Protein AF-A0A849BQ20-F1 (afdb_monomer_lite)

Sequence (199 aa):
MSVTSPDEIKAGRYEVAAVQLDVPTSKPGQPLTYVRHRTGALVDLDAAEARRLVLAGAVVEPGAREKAAAEAAKAVYEAALAALSPEARAAITGQPVRRRRAQPSTPPTGGAPTPPPTETDTGADEPDDDAEGADEPDEAPDGGQDSDGPQRPPRVAAKAVWADYVVETGVLPREEADALTKDELVARVREHEAQQTEG

Foldseek 3Di:
DPLDDLVNQAFFKWFFQDQKDWAFPDDPPDPTDTDIDGGGDIDGGGSVVRSVCVVVVGIGHVCPVVVVVVVVVVVVVVVVLVPDDPVVNCVVVVPPPPPVPPDDDDDDDDDDDDDDDDDDDDDDDDPPPPPPDDDDDDDDDDDDDPPVADDDDDLPDDLVVLLVRCCRVVLDPNVVSVVDDSVVSVVSVVVVVVVVVVD

Organism: NCBI:txid351215

Structure (mmCIF, N/CA/C/O backbone):
data_AF-A0A849BQ20-F1
#
_entry.id   AF-A0A849BQ20-F1
#
loop_
_atom_site.group_PDB
_atom_site.id
_atom_site.type_symbol
_atom_site.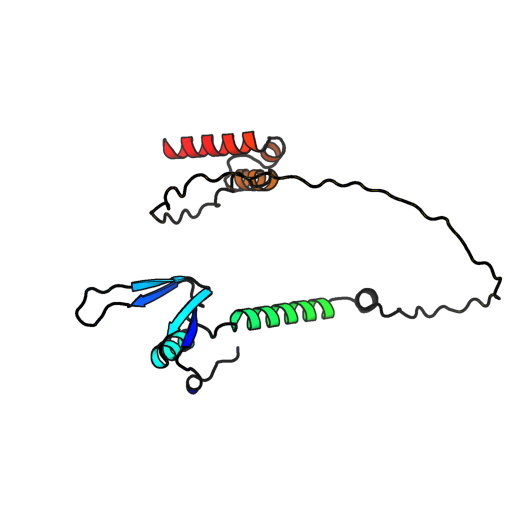label_atom_id
_atom_site.label_alt_id
_atom_site.label_comp_id
_atom_site.label_asym_id
_atom_site.label_entity_id
_atom_site.label_seq_id
_atom_site.pdbx_PDB_ins_code
_atom_site.Cartn_x
_atom_site.Cartn_y
_atom_site.Cartn_z
_atom_site.occupancy
_atom_site.B_iso_or_equiv
_atom_site.auth_seq_id
_atom_site.auth_comp_id
_atom_site.auth_asym_id
_atom_site.auth_atom_id
_atom_site.pdbx_PDB_model_num
ATOM 1 N N . MET A 1 1 ? 5.297 -18.051 1.459 1.00 48.56 1 MET A N 1
ATOM 2 C CA . MET A 1 1 ? 4.983 -17.152 2.584 1.00 48.56 1 MET A CA 1
ATOM 3 C C . MET A 1 1 ? 5.583 -17.776 3.825 1.00 48.56 1 MET A C 1
ATOM 5 O O . MET A 1 1 ? 5.145 -18.857 4.201 1.00 48.56 1 MET A O 1
ATOM 9 N N . SER A 1 2 ? 6.644 -17.191 4.377 1.00 49.22 2 SER A N 1
ATOM 10 C CA . SER A 1 2 ? 7.203 -17.663 5.644 1.00 49.22 2 SER A CA 1
ATOM 11 C C . SER A 1 2 ? 6.175 -17.371 6.729 1.00 49.22 2 SER A C 1
ATOM 13 O O . SER A 1 2 ? 5.986 -16.221 7.109 1.00 49.22 2 SER A O 1
ATOM 15 N N . VAL A 1 3 ? 5.439 -18.396 7.141 1.00 59.19 3 VAL A N 1
ATOM 16 C CA . VAL A 1 3 ? 4.559 -18.323 8.306 1.00 59.19 3 VAL A CA 1
ATOM 17 C C . VAL A 1 3 ? 5.475 -18.237 9.517 1.00 59.19 3 VAL A C 1
ATOM 19 O O . VAL A 1 3 ? 6.133 -19.220 9.853 1.00 59.19 3 VAL A O 1
ATOM 22 N N . THR A 1 4 ? 5.581 -17.053 10.121 1.00 77.19 4 THR A N 1
ATOM 23 C CA . THR A 1 4 ? 6.249 -16.893 11.415 1.00 77.19 4 THR A CA 1
ATOM 24 C C . THR A 1 4 ? 5.594 -17.859 12.394 1.00 77.19 4 THR A C 1
ATOM 26 O O . THR A 1 4 ? 4.365 -17.879 12.516 1.00 77.19 4 THR A O 1
ATOM 29 N N . SER A 1 5 ? 6.394 -18.704 13.045 1.00 86.25 5 SER A N 1
ATOM 30 C CA . SER A 1 5 ? 5.851 -19.694 13.974 1.00 86.25 5 SER A CA 1
ATOM 31 C C . SER A 1 5 ? 5.138 -18.954 15.111 1.00 86.25 5 SER A C 1
ATOM 33 O O . SER A 1 5 ? 5.699 -17.998 15.649 1.00 86.25 5 SER A O 1
ATOM 35 N N . PRO A 1 6 ? 3.922 -19.358 15.519 1.00 83.38 6 PRO A N 1
ATOM 36 C CA . PRO A 1 6 ? 3.140 -18.617 16.513 1.00 83.38 6 PRO A CA 1
ATOM 37 C C . PRO A 1 6 ? 3.849 -18.481 17.871 1.00 83.38 6 PRO A C 1
ATOM 39 O O . PRO A 1 6 ? 3.552 -17.562 18.636 1.00 83.38 6 PRO A O 1
ATOM 42 N N . ASP A 1 7 ? 4.806 -19.363 18.163 1.00 89.19 7 ASP A N 1
ATOM 43 C CA . ASP A 1 7 ? 5.633 -19.314 19.370 1.00 89.19 7 ASP A CA 1
ATOM 44 C C . ASP A 1 7 ? 6.720 -18.231 19.341 1.00 89.19 7 ASP A C 1
ATOM 46 O O . ASP A 1 7 ? 7.159 -17.778 20.400 1.00 89.19 7 ASP A O 1
ATOM 50 N N . GLU A 1 8 ? 7.118 -17.765 18.156 1.00 90.50 8 GLU A N 1
ATOM 51 C CA . GLU A 1 8 ? 8.146 -16.733 17.976 1.00 90.50 8 GLU A CA 1
ATOM 52 C C . GLU A 1 8 ? 7.590 -15.308 18.117 1.00 90.50 8 GLU A C 1
ATOM 54 O O . GLU A 1 8 ? 8.360 -14.359 18.271 1.00 90.50 8 GLU A O 1
ATOM 59 N N . ILE A 1 9 ? 6.262 -15.152 18.136 1.00 92.81 9 ILE A N 1
ATOM 60 C CA . ILE A 1 9 ? 5.583 -13.855 18.215 1.00 92.81 9 ILE A CA 1
ATOM 61 C C . ILE A 1 9 ? 5.681 -13.292 19.644 1.00 92.81 9 ILE A C 1
ATOM 63 O O . ILE A 1 9 ? 5.204 -13.891 20.624 1.00 92.81 9 ILE A O 1
ATOM 67 N N . LYS A 1 10 ? 6.302 -12.113 19.759 1.00 94.75 10 LYS A N 1
ATOM 68 C CA . LYS A 1 10 ? 6.581 -11.401 21.020 1.00 94.75 10 LYS A CA 1
ATOM 69 C C . LYS A 1 10 ? 5.720 -10.145 21.159 1.00 94.75 10 LYS A C 1
ATOM 71 O O . LYS A 1 10 ? 5.170 -9.652 20.183 1.00 94.75 10 LYS A O 1
ATOM 76 N N . ALA A 1 11 ? 5.617 -9.604 22.369 1.00 96.12 11 ALA A N 1
ATOM 77 C CA . ALA A 1 11 ? 5.065 -8.263 22.553 1.00 96.12 11 ALA A CA 1
ATOM 78 C C . ALA A 1 11 ? 5.978 -7.229 21.876 1.00 96.12 11 ALA A C 1
ATOM 80 O O . ALA A 1 11 ? 7.202 -7.392 21.885 1.00 96.12 11 ALA A O 1
ATOM 81 N N . GLY A 1 12 ? 5.400 -6.175 21.308 1.00 95.88 12 GLY A N 1
ATOM 82 C CA . GLY A 1 12 ? 6.166 -5.140 20.626 1.00 95.88 12 GLY A CA 1
ATOM 83 C C . GLY A 1 12 ? 5.345 -4.353 19.619 1.00 95.88 12 GLY A C 1
ATOM 84 O O . GLY A 1 12 ? 4.117 -4.388 19.627 1.00 95.88 12 GLY A O 1
ATOM 85 N N . ARG A 1 13 ? 6.057 -3.639 18.750 1.00 96.50 13 ARG A N 1
ATOM 86 C CA . ARG A 1 13 ? 5.472 -2.808 17.705 1.00 96.50 13 ARG A CA 1
ATOM 87 C C . ARG A 1 13 ? 5.225 -3.630 16.449 1.00 96.50 13 ARG A C 1
ATOM 89 O O . ARG A 1 13 ? 6.154 -4.262 15.959 1.00 96.50 13 ARG A O 1
ATOM 96 N N . TYR A 1 14 ? 4.009 -3.573 15.926 1.00 96.56 14 TYR A N 1
ATOM 97 C CA . TYR A 1 14 ? 3.584 -4.258 14.707 1.00 96.56 14 TYR A CA 1
ATOM 98 C C . TYR A 1 14 ? 2.971 -3.271 13.723 1.00 96.56 14 TYR A C 1
ATOM 100 O O . TYR A 1 14 ? 2.419 -2.248 14.123 1.00 96.56 14 TYR A O 1
ATOM 108 N N . GLU A 1 15 ? 3.058 -3.582 12.437 1.00 96.44 15 GLU A N 1
ATOM 109 C CA . GLU A 1 15 ? 2.440 -2.799 11.373 1.00 96.44 15 GLU A CA 1
ATOM 110 C C . GLU A 1 15 ? 1.084 -3.405 10.995 1.00 96.44 15 GLU A C 1
ATOM 112 O O . GLU A 1 15 ? 0.949 -4.619 10.827 1.00 96.44 15 GLU A O 1
ATOM 117 N N . VAL A 1 16 ? 0.060 -2.568 10.843 1.00 96.94 16 VAL A N 1
ATOM 118 C CA . VAL A 1 16 ? -1.278 -3.007 10.438 1.00 96.94 16 VAL A CA 1
ATOM 119 C C . VAL A 1 16 ? -1.278 -3.405 8.960 1.00 96.94 16 VAL A C 1
ATOM 121 O O . VAL A 1 16 ? -1.099 -2.582 8.059 1.00 96.94 16 VAL A O 1
ATOM 124 N N . ALA A 1 17 ? -1.530 -4.688 8.702 1.00 95.25 17 ALA A N 1
ATOM 125 C CA . ALA A 1 17 ? -1.635 -5.241 7.358 1.00 95.25 17 ALA A CA 1
ATOM 126 C C . ALA A 1 17 ? -3.053 -5.121 6.784 1.00 95.25 17 ALA A C 1
ATOM 128 O O . ALA A 1 17 ? -3.205 -4.907 5.580 1.00 95.25 17 ALA A O 1
ATOM 129 N N . ALA A 1 18 ? -4.076 -5.212 7.639 1.00 95.12 18 ALA A N 1
ATOM 130 C CA . ALA A 1 18 ? -5.474 -5.050 7.253 1.00 95.12 18 ALA A CA 1
ATOM 131 C C . ALA A 1 18 ? -5.782 -3.630 6.744 1.00 95.12 18 ALA A C 1
ATOM 133 O O . ALA A 1 18 ? -5.096 -2.668 7.093 1.00 95.12 18 ALA A O 1
ATOM 134 N N . VAL A 1 19 ? -6.858 -3.489 5.957 1.00 96.31 19 VAL A N 1
ATOM 135 C CA . VAL A 1 19 ? -7.386 -2.181 5.505 1.00 96.31 19 VAL A CA 1
ATOM 136 C C . VAL A 1 19 ? -7.717 -1.281 6.702 1.00 96.31 19 VAL A C 1
ATOM 138 O O . VAL A 1 19 ? -7.444 -0.078 6.706 1.00 96.31 19 VAL A O 1
ATOM 141 N N . GLN A 1 20 ? -8.285 -1.887 7.742 1.00 96.44 20 GLN A N 1
ATOM 142 C CA . GLN A 1 20 ? -8.704 -1.212 8.958 1.00 96.44 20 GLN A CA 1
ATOM 143 C C . GLN A 1 20 ? -8.619 -2.169 10.150 1.00 96.44 20 GLN A C 1
ATOM 145 O O . GLN A 1 20 ? -8.974 -3.342 10.031 1.00 96.44 20 GLN A O 1
ATOM 150 N N . LEU A 1 21 ? -8.173 -1.657 11.297 1.00 97.25 21 LEU A N 1
ATOM 151 C CA . LEU A 1 21 ? -8.118 -2.374 12.567 1.00 97.25 21 LEU A CA 1
ATOM 152 C C . LEU A 1 21 ? -8.667 -1.477 13.681 1.00 97.25 21 LEU A C 1
ATOM 154 O O . LEU A 1 21 ? -8.086 -0.435 13.972 1.00 97.25 21 LEU A O 1
ATOM 158 N N . ASP A 1 22 ? -9.759 -1.892 14.317 1.00 97.06 22 ASP A N 1
ATOM 159 C CA . ASP A 1 22 ? -10.340 -1.183 15.459 1.00 97.06 22 ASP A CA 1
ATOM 160 C C . ASP A 1 22 ? -9.865 -1.858 16.760 1.00 97.06 22 ASP A C 1
ATOM 162 O O . ASP A 1 22 ? -10.185 -3.019 17.021 1.00 97.06 22 ASP A O 1
ATOM 166 N N . VAL A 1 23 ? -9.078 -1.146 17.573 1.00 94.00 23 VAL A N 1
ATOM 167 C CA . VAL A 1 23 ? -8.524 -1.654 18.841 1.00 94.00 23 VAL A CA 1
ATOM 168 C C . VAL A 1 23 ? -9.325 -1.077 20.013 1.00 94.00 23 VAL A C 1
ATOM 170 O O . VAL A 1 23 ? -9.429 0.149 20.123 1.00 94.00 23 VAL A O 1
ATOM 173 N N . PRO A 1 24 ? -9.909 -1.909 20.897 1.00 93.50 24 PRO A N 1
ATOM 174 C CA . PRO A 1 24 ? -10.642 -1.417 22.058 1.00 93.50 24 PRO A CA 1
ATOM 175 C C . PRO A 1 24 ? -9.678 -0.797 23.077 1.00 93.50 24 PRO A C 1
ATOM 177 O O . PRO A 1 24 ? -8.757 -1.453 23.554 1.00 93.50 24 PRO A O 1
ATOM 180 N N . THR A 1 25 ? -9.902 0.462 23.448 1.00 94.38 25 THR A N 1
ATOM 181 C CA . THR A 1 25 ? -9.073 1.194 24.433 1.00 94.38 25 THR A CA 1
ATOM 182 C C . THR A 1 25 ? -9.745 1.359 25.793 1.00 94.38 25 THR A C 1
ATOM 184 O O . THR A 1 25 ? -9.158 1.884 26.741 1.00 94.38 25 THR A O 1
ATOM 187 N N . SER A 1 26 ? -10.992 0.914 25.896 1.00 94.69 26 SER A N 1
ATOM 188 C CA . SER A 1 26 ? -11.823 1.047 27.089 1.00 94.69 26 SER A CA 1
ATOM 189 C C . SER A 1 26 ? -11.482 -0.005 28.141 1.00 94.69 26 SER A C 1
ATOM 191 O O . SER A 1 26 ? -11.155 -1.155 27.847 1.00 94.69 26 SER A O 1
ATOM 193 N N . LYS A 1 27 ? -11.575 0.398 29.410 1.00 93.56 27 LYS A N 1
ATOM 194 C CA . LYS A 1 27 ? -11.396 -0.506 30.551 1.00 93.56 27 LYS A CA 1
ATOM 195 C C . LYS A 1 27 ? -12.671 -1.323 30.795 1.00 93.56 27 LYS A C 1
ATOM 197 O O . LYS A 1 27 ? -13.765 -0.826 30.516 1.00 93.56 27 LYS A O 1
ATOM 202 N N . PRO A 1 28 ? -12.570 -2.526 31.394 1.00 93.38 28 PRO A N 1
ATOM 203 C CA . PRO A 1 28 ? -13.743 -3.293 31.803 1.00 93.38 28 PRO A CA 1
ATOM 204 C C . PRO A 1 28 ? -14.697 -2.450 32.663 1.00 93.38 28 PRO A C 1
ATOM 206 O O . PRO A 1 28 ? -14.280 -1.855 33.656 1.00 93.38 28 PRO A O 1
ATOM 209 N N . GLY A 1 29 ? -15.972 -2.390 32.270 1.00 95.75 29 GLY A N 1
ATOM 210 C CA . GLY A 1 29 ? -17.011 -1.611 32.956 1.00 95.75 29 GLY A CA 1
ATOM 211 C C . GLY A 1 29 ? -17.183 -0.162 32.479 1.00 95.75 29 GLY A C 1
ATOM 212 O O . GLY A 1 29 ? -18.092 0.509 32.958 1.00 95.75 29 GLY A O 1
ATOM 213 N N . GLN A 1 30 ? -16.364 0.325 31.540 1.00 96.12 30 GLN A N 1
ATOM 214 C CA . GLN A 1 30 ? -16.593 1.605 30.859 1.00 96.12 30 GLN A CA 1
ATOM 215 C C . GLN A 1 30 ? -17.317 1.406 29.516 1.00 96.12 30 GLN A C 1
ATOM 217 O O . GLN A 1 30 ? -17.271 0.304 28.961 1.00 96.12 30 GLN A O 1
ATOM 222 N N . PRO A 1 31 ? -17.977 2.449 28.973 1.00 97.31 31 PRO A N 1
ATOM 223 C CA . PRO A 1 31 ? -18.463 2.432 27.599 1.00 97.31 31 PRO A CA 1
ATOM 224 C C . PRO A 1 31 ? -17.344 2.072 26.624 1.00 97.31 31 PRO A C 1
ATOM 226 O O . PRO A 1 31 ? -16.197 2.492 26.785 1.00 97.31 31 PRO A O 1
ATOM 229 N N . LEU A 1 32 ? -17.697 1.278 25.620 1.00 96.44 32 LEU A N 1
ATOM 230 C CA . LEU A 1 32 ? -16.739 0.696 24.698 1.00 96.44 32 LEU A CA 1
ATOM 231 C C . LEU A 1 32 ? -16.212 1.773 23.740 1.00 96.44 32 LEU A C 1
ATOM 233 O O . LEU A 1 32 ? -16.944 2.271 22.887 1.00 96.44 32 LEU A O 1
ATOM 237 N N . THR A 1 33 ? -14.945 2.140 23.905 1.00 97.00 33 THR A N 1
ATOM 238 C CA . THR A 1 33 ? -14.216 3.049 23.013 1.00 97.00 33 THR A CA 1
ATOM 239 C C . THR A 1 33 ? -13.206 2.280 22.178 1.00 97.00 33 THR A C 1
ATOM 241 O O . THR A 1 33 ? -12.593 1.323 22.663 1.00 97.00 33 THR A O 1
ATOM 244 N N . TYR A 1 34 ? -13.006 2.736 20.942 1.00 96.12 34 TYR A N 1
ATOM 245 C CA . TYR A 1 34 ? -12.082 2.140 19.985 1.00 96.12 34 TYR A CA 1
ATOM 246 C C . TYR A 1 34 ? -11.171 3.198 19.378 1.00 96.12 34 TYR A C 1
ATOM 248 O O . TYR A 1 34 ? -11.594 4.332 19.155 1.00 96.12 34 TYR A O 1
ATOM 256 N N . VAL A 1 35 ? -9.942 2.801 19.064 1.00 97.00 35 VAL A N 1
ATOM 257 C CA . VAL A 1 35 ? -9.054 3.552 18.177 1.00 97.00 35 VAL A CA 1
ATOM 258 C C . VAL A 1 35 ? -8.961 2.799 16.860 1.00 97.00 35 VAL A C 1
ATOM 260 O O . VAL A 1 35 ? -8.660 1.606 16.829 1.00 97.00 35 VAL A O 1
ATOM 263 N N . ARG A 1 36 ? -9.253 3.509 15.772 1.00 97.94 36 ARG A N 1
ATOM 264 C CA . ARG A 1 36 ? -9.199 2.978 14.415 1.00 97.94 36 ARG A CA 1
ATOM 265 C C . ARG A 1 36 ? -7.821 3.221 13.821 1.00 97.94 36 ARG A C 1
ATOM 267 O O . ARG A 1 36 ? -7.408 4.364 13.648 1.00 97.94 36 ARG A O 1
ATOM 274 N N . HIS A 1 37 ? -7.146 2.144 13.453 1.00 97.38 37 HIS A N 1
ATOM 275 C CA . HIS A 1 37 ? -5.873 2.166 12.749 1.00 97.38 37 HIS A CA 1
ATOM 276 C C . HIS A 1 37 ? -6.078 1.788 11.279 1.00 97.38 37 HIS A C 1
ATOM 278 O O . HIS A 1 37 ? -6.874 0.906 10.950 1.00 97.38 37 HIS A O 1
ATOM 284 N N . ARG A 1 38 ? -5.364 2.475 10.385 1.00 97.56 38 ARG A N 1
ATOM 285 C CA . ARG A 1 38 ? -5.339 2.188 8.943 1.00 97.56 38 ARG A CA 1
ATOM 286 C C . ARG A 1 38 ? -4.143 1.304 8.595 1.00 97.56 38 ARG A C 1
ATOM 288 O O . ARG A 1 38 ? -3.214 1.167 9.390 1.00 97.56 38 ARG A O 1
ATOM 295 N N . THR A 1 39 ? -4.161 0.726 7.398 1.00 96.50 39 THR A N 1
ATOM 296 C CA . THR A 1 39 ? -3.021 -0.005 6.830 1.00 96.50 39 THR A CA 1
ATOM 297 C C . THR A 1 39 ? -1.726 0.800 6.934 1.00 96.50 39 THR A C 1
ATOM 299 O O . THR A 1 39 ? -1.713 1.988 6.626 1.00 96.50 39 THR A O 1
ATOM 302 N N . GLY A 1 40 ? -0.641 0.155 7.361 1.00 94.38 40 GLY A N 1
ATOM 303 C CA . GLY A 1 40 ? 0.669 0.788 7.534 1.00 94.38 40 GLY A CA 1
ATOM 304 C C . GLY A 1 40 ? 0.868 1.483 8.884 1.00 94.38 40 GLY A C 1
ATOM 305 O O . GLY A 1 40 ? 1.992 1.839 9.226 1.00 94.38 40 GLY A O 1
ATOM 306 N N . ALA A 1 41 ? -0.187 1.659 9.688 1.00 96.88 41 ALA A N 1
ATOM 307 C CA . ALA A 1 41 ? -0.042 2.215 11.029 1.00 96.88 41 ALA A CA 1
ATOM 308 C C . ALA A 1 41 ? 0.753 1.263 11.937 1.00 96.88 41 ALA A C 1
ATOM 310 O O . ALA A 1 41 ? 0.582 0.045 11.877 1.00 96.88 41 ALA A O 1
ATOM 311 N N . LEU A 1 42 ? 1.583 1.830 12.814 1.00 95.94 42 LEU A N 1
ATOM 312 C CA . LEU A 1 42 ? 2.325 1.080 13.825 1.00 95.94 42 LEU A CA 1
ATOM 313 C C . LEU A 1 42 ? 1.536 1.050 15.137 1.00 95.94 42 LEU A C 1
ATOM 315 O O . LEU A 1 42 ? 1.122 2.097 15.635 1.00 95.94 42 LEU A O 1
ATOM 319 N N . VAL A 1 43 ? 1.345 -0.142 15.698 1.00 96.81 43 VAL A N 1
ATOM 320 C CA . VAL A 1 43 ? 0.605 -0.367 16.945 1.00 96.81 43 VAL A CA 1
ATOM 321 C C . VAL A 1 43 ? 1.462 -1.193 17.897 1.00 96.81 43 VAL A C 1
ATOM 323 O O . VAL A 1 43 ? 2.058 -2.194 17.501 1.00 96.81 43 VAL A O 1
ATOM 326 N N . ASP A 1 44 ? 1.531 -0.767 19.155 1.00 96.56 44 ASP A N 1
ATOM 327 C CA . ASP A 1 44 ? 2.209 -1.509 20.214 1.00 96.56 44 ASP A CA 1
ATOM 328 C C . ASP A 1 44 ? 1.221 -2.531 20.811 1.00 96.56 44 ASP A C 1
ATOM 330 O O . ASP A 1 44 ? 0.185 -2.159 21.363 1.00 96.56 44 ASP A O 1
ATOM 334 N N . LEU A 1 45 ? 1.521 -3.823 20.657 1.00 95.81 45 LEU A N 1
ATOM 335 C CA . LEU A 1 45 ? 0.659 -4.945 21.037 1.00 95.81 45 LEU A CA 1
ATOM 336 C C . LEU A 1 45 ? 1.339 -5.844 22.071 1.00 95.81 45 LEU A C 1
ATOM 338 O O . LEU A 1 45 ? 2.558 -6.054 22.046 1.00 95.81 45 LEU A O 1
ATOM 342 N N . ASP A 1 46 ? 0.540 -6.440 22.954 1.00 96.00 46 ASP A N 1
ATOM 343 C CA . ASP A 1 46 ? 1.022 -7.517 23.814 1.00 96.00 46 ASP A CA 1
ATOM 344 C C . ASP A 1 46 ? 1.226 -8.825 23.025 1.00 96.00 46 ASP A C 1
ATOM 346 O O . ASP A 1 46 ? 0.795 -8.973 21.882 1.00 96.00 46 ASP A O 1
ATOM 350 N N . ALA A 1 47 ? 1.914 -9.799 23.627 1.00 95.44 47 ALA A N 1
ATOM 351 C CA . ALA A 1 47 ? 2.261 -11.040 22.937 1.00 95.44 47 ALA A CA 1
ATOM 352 C C . ALA A 1 47 ? 1.036 -11.901 22.579 1.00 95.44 47 ALA A C 1
ATOM 354 O O . ALA A 1 47 ? 1.084 -12.639 21.596 1.00 95.44 47 ALA A O 1
ATOM 355 N N . ALA A 1 48 ? -0.041 -11.848 23.367 1.00 95.06 48 ALA A N 1
ATOM 356 C CA . ALA A 1 48 ? -1.235 -12.656 23.134 1.00 95.06 48 ALA A CA 1
ATOM 357 C C . ALA A 1 48 ? -2.079 -12.062 22.000 1.00 95.06 48 ALA A C 1
ATOM 359 O O . ALA A 1 48 ? -2.529 -12.783 21.106 1.00 95.06 48 ALA A O 1
ATOM 360 N N . GLU A 1 49 ? -2.247 -10.743 21.998 1.00 94.94 49 GLU A N 1
ATOM 361 C CA . GLU A 1 49 ? -2.966 -10.015 20.965 1.00 94.94 49 GLU A CA 1
ATOM 362 C C . GLU A 1 49 ? -2.188 -9.983 19.650 1.00 94.94 49 GLU A C 1
ATOM 364 O O . GLU A 1 49 ? -2.772 -10.272 18.605 1.00 94.94 49 GLU A O 1
ATOM 369 N N . ALA A 1 50 ? -0.868 -9.764 19.693 1.00 95.62 50 ALA A N 1
ATOM 370 C CA . ALA A 1 50 ? -0.006 -9.881 18.520 1.00 95.62 50 ALA A CA 1
ATOM 371 C C . ALA A 1 50 ? -0.137 -11.264 17.871 1.00 95.62 50 ALA A C 1
ATOM 373 O O . ALA A 1 50 ? -0.383 -11.349 16.672 1.00 95.62 50 ALA A O 1
ATOM 374 N N . ARG A 1 51 ? -0.082 -12.359 18.648 1.00 95.56 51 ARG A N 1
ATOM 375 C CA . ARG A 1 51 ? -0.299 -13.721 18.117 1.00 95.56 51 ARG A CA 1
ATOM 376 C C . ARG A 1 51 ? -1.643 -13.856 17.425 1.00 95.56 51 ARG A C 1
ATOM 378 O O . ARG A 1 51 ? -1.702 -14.361 16.307 1.00 95.56 51 ARG A O 1
ATOM 385 N N . ARG A 1 52 ? -2.718 -13.398 18.073 1.00 95.94 52 ARG A N 1
ATOM 386 C CA . ARG A 1 52 ? -4.075 -13.471 17.520 1.00 95.94 52 ARG A CA 1
ATOM 387 C C . ARG A 1 52 ? -4.178 -12.697 16.205 1.00 95.94 52 ARG A C 1
ATOM 389 O O . ARG A 1 52 ? -4.742 -13.212 15.244 1.00 95.94 52 ARG A O 1
ATOM 396 N N . LEU A 1 53 ? -3.635 -11.482 16.159 1.00 95.62 53 LEU A N 1
ATOM 397 C CA . LEU A 1 53 ? -3.726 -10.599 14.999 1.00 95.62 53 LEU A CA 1
ATOM 398 C C . LEU A 1 53 ? -2.806 -11.030 13.851 1.00 95.62 53 LEU A C 1
ATOM 400 O O . LEU A 1 53 ? -3.222 -10.951 12.698 1.00 95.62 53 LEU A O 1
ATOM 404 N N . VAL A 1 54 ? -1.608 -11.541 14.139 1.00 94.94 54 VAL A N 1
ATOM 405 C CA . VAL A 1 54 ? -0.708 -12.117 13.126 1.00 94.94 54 VAL A CA 1
ATOM 406 C C . VAL A 1 54 ? -1.312 -13.394 12.538 1.00 94.94 54 VAL A C 1
ATOM 408 O O . VAL A 1 54 ? -1.327 -13.548 11.321 1.00 94.94 54 VAL A O 1
ATOM 411 N N . LEU A 1 55 ? -1.890 -14.279 13.364 1.00 93.25 55 LEU A N 1
ATOM 412 C CA . LEU A 1 55 ? -2.594 -15.478 12.880 1.00 93.25 55 LEU A CA 1
ATOM 413 C C . LEU A 1 55 ? -3.812 -15.134 12.013 1.00 93.25 55 LEU A C 1
ATOM 415 O O . LEU A 1 55 ? -4.110 -15.853 11.063 1.00 93.25 55 LEU A O 1
ATOM 419 N N . ALA A 1 56 ? -4.497 -14.030 12.316 1.00 95.38 56 ALA A N 1
ATOM 420 C CA . ALA A 1 56 ? -5.588 -13.507 11.498 1.00 95.38 56 ALA A CA 1
ATOM 421 C C . ALA A 1 56 ? -5.109 -12.767 10.231 1.00 95.38 56 ALA A C 1
ATOM 423 O O . ALA A 1 56 ? -5.938 -12.369 9.416 1.00 95.38 56 ALA A O 1
ATOM 424 N N . GLY A 1 57 ? -3.799 -12.543 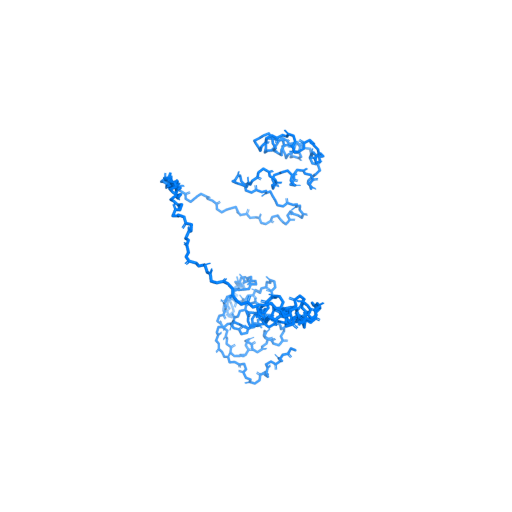10.068 1.00 94.44 57 GLY A N 1
ATOM 425 C CA . GLY A 1 57 ? -3.234 -11.743 8.977 1.00 94.44 57 GLY A CA 1
ATOM 426 C C . GLY A 1 57 ? -3.541 -10.243 9.072 1.00 94.44 57 GLY A C 1
ATOM 427 O O . GLY A 1 57 ? -3.407 -9.524 8.086 1.00 94.44 57 GLY A O 1
ATOM 428 N N . ALA A 1 58 ? -3.972 -9.759 10.239 1.00 97.00 58 ALA A N 1
ATOM 429 C CA . ALA A 1 58 ? -4.353 -8.364 10.447 1.00 97.00 58 ALA A CA 1
ATOM 430 C C . ALA A 1 58 ? -3.149 -7.443 10.688 1.00 97.00 58 ALA A C 1
ATOM 432 O O . ALA A 1 58 ? -3.211 -6.256 10.363 1.00 97.00 58 ALA A O 1
ATOM 433 N N . VAL A 1 59 ? -2.055 -7.977 11.237 1.00 96.62 59 VAL A N 1
ATOM 434 C CA . VAL A 1 59 ? -0.803 -7.248 11.494 1.00 96.62 59 VAL A CA 1
ATOM 435 C C . VAL A 1 59 ? 0.405 -8.077 11.063 1.00 96.62 59 VAL A C 1
ATOM 437 O O . VAL A 1 59 ? 0.331 -9.304 10.993 1.00 96.62 59 VAL A O 1
ATOM 440 N N . VAL A 1 60 ? 1.517 -7.405 10.782 1.00 95.94 60 VAL A N 1
ATOM 441 C CA . VAL A 1 60 ? 2.806 -8.001 10.407 1.00 95.94 60 VAL A CA 1
ATOM 442 C C . VAL A 1 60 ? 3.940 -7.372 11.210 1.00 95.94 60 VAL A C 1
ATOM 444 O O . VAL A 1 60 ? 3.783 -6.300 11.798 1.00 95.94 60 VAL A O 1
ATOM 447 N N . GLU A 1 61 ? 5.089 -8.046 11.263 1.00 93.69 61 GLU A N 1
ATOM 448 C CA . GLU A 1 61 ? 6.294 -7.450 11.845 1.00 93.69 61 GLU A CA 1
ATOM 449 C C . GLU A 1 61 ? 6.686 -6.170 11.087 1.00 93.69 61 GLU A C 1
ATOM 451 O O . GLU A 1 61 ? 6.545 -6.113 9.860 1.00 93.69 61 GLU A O 1
ATOM 456 N N . PRO A 1 62 ? 7.193 -5.146 11.789 1.00 90.25 62 PRO A N 1
ATOM 457 C CA . PRO A 1 62 ? 7.606 -3.902 11.156 1.00 90.25 62 PRO A CA 1
ATOM 458 C C . PRO A 1 62 ? 8.737 -4.188 10.163 1.00 90.25 62 PRO A C 1
ATOM 460 O O . PRO A 1 62 ? 9.698 -4.887 10.491 1.00 90.25 62 PRO A O 1
ATOM 463 N N . GLY A 1 63 ? 8.627 -3.676 8.937 1.00 88.06 63 GLY A N 1
ATOM 464 C CA . GLY A 1 63 ? 9.605 -3.953 7.882 1.00 88.06 63 GLY A CA 1
ATOM 465 C C . GLY A 1 63 ? 9.343 -5.240 7.090 1.00 88.06 63 GLY A C 1
ATOM 466 O O . GLY A 1 63 ? 10.004 -5.484 6.075 1.00 88.06 63 GLY A O 1
ATOM 467 N N . ALA A 1 64 ? 8.407 -6.099 7.519 1.00 89.19 64 ALA A N 1
ATOM 468 C CA . ALA A 1 64 ? 8.102 -7.338 6.802 1.00 89.19 64 ALA A CA 1
ATOM 469 C C . ALA A 1 64 ? 7.498 -7.055 5.422 1.00 89.19 64 ALA A C 1
ATOM 471 O O . ALA A 1 64 ? 7.773 -7.783 4.465 1.00 89.19 64 ALA A O 1
ATOM 472 N N . ARG A 1 65 ? 6.715 -5.978 5.303 1.00 83.88 65 ARG A N 1
ATOM 473 C CA . ARG A 1 65 ? 6.142 -5.530 4.034 1.00 83.88 65 ARG A CA 1
ATOM 474 C C . ARG A 1 65 ? 7.189 -4.995 3.082 1.00 83.88 65 ARG A C 1
ATOM 476 O O . ARG A 1 65 ? 7.207 -5.418 1.933 1.00 83.88 65 ARG A O 1
ATOM 483 N N . GLU A 1 66 ? 8.086 -4.140 3.549 1.00 88.38 66 GLU A N 1
ATOM 484 C CA . GLU A 1 66 ? 9.190 -3.612 2.752 1.00 88.38 66 GLU A CA 1
ATOM 485 C C . GLU A 1 66 ? 10.090 -4.746 2.273 1.00 88.38 66 GLU A C 1
ATOM 487 O O . GLU A 1 66 ? 10.480 -4.777 1.108 1.00 88.38 66 GLU A O 1
ATOM 492 N N . LYS A 1 67 ? 10.364 -5.731 3.134 1.00 87.69 67 LYS A N 1
ATOM 493 C CA . LYS A 1 67 ? 11.122 -6.922 2.753 1.00 87.69 67 LYS A CA 1
ATOM 494 C C . LYS A 1 67 ? 10.394 -7.747 1.691 1.00 87.69 67 LYS A C 1
ATOM 496 O O . LYS A 1 67 ? 11.016 -8.130 0.703 1.00 87.69 67 LYS A O 1
ATOM 501 N N . ALA A 1 68 ? 9.096 -7.997 1.866 1.00 87.06 68 ALA A N 1
ATOM 502 C CA . ALA A 1 68 ? 8.291 -8.725 0.886 1.00 87.06 68 ALA A CA 1
ATOM 503 C C . ALA A 1 68 ? 8.204 -7.972 -0.453 1.00 87.06 68 ALA A C 1
ATOM 505 O O . ALA A 1 68 ? 8.320 -8.584 -1.512 1.00 87.06 68 ALA A O 1
ATOM 506 N N . ALA A 1 69 ? 8.066 -6.646 -0.416 1.00 86.25 69 ALA A N 1
ATOM 507 C CA . ALA A 1 69 ? 8.067 -5.789 -1.593 1.00 86.25 69 ALA A CA 1
ATOM 508 C C . ALA A 1 69 ? 9.434 -5.785 -2.292 1.00 86.25 69 ALA A C 1
ATOM 510 O O . ALA A 1 69 ? 9.493 -5.905 -3.513 1.00 86.25 69 ALA A O 1
ATOM 511 N N . ALA A 1 70 ? 10.535 -5.718 -1.541 1.00 88.88 70 ALA A N 1
ATOM 512 C CA . ALA A 1 70 ? 11.888 -5.801 -2.084 1.00 88.88 70 ALA A CA 1
ATOM 513 C C . ALA A 1 70 ? 12.163 -7.171 -2.726 1.00 88.88 70 ALA A C 1
ATOM 515 O O . ALA A 1 70 ? 12.767 -7.247 -3.796 1.00 88.88 70 ALA A O 1
ATOM 516 N N . GLU A 1 71 ? 11.691 -8.257 -2.112 1.00 91.75 71 GLU A N 1
ATOM 517 C CA . GLU A 1 71 ? 11.796 -9.606 -2.671 1.00 91.75 71 GLU A CA 1
ATOM 518 C C . GLU A 1 71 ? 10.952 -9.758 -3.942 1.00 91.75 71 GLU A C 1
ATOM 520 O O . GLU A 1 71 ? 11.441 -10.277 -4.946 1.00 91.75 71 GLU A O 1
ATOM 525 N N . ALA A 1 72 ? 9.725 -9.233 -3.946 1.00 90.38 72 ALA A N 1
ATOM 526 C CA . ALA A 1 72 ? 8.876 -9.206 -5.132 1.00 90.38 72 ALA A CA 1
ATOM 527 C C . ALA A 1 72 ? 9.507 -8.378 -6.263 1.00 90.38 72 ALA A C 1
ATOM 529 O O . ALA A 1 72 ? 9.564 -8.836 -7.403 1.00 90.38 72 ALA A O 1
ATOM 530 N N . ALA A 1 73 ? 10.052 -7.198 -5.956 1.00 91.88 73 ALA A N 1
ATOM 531 C CA . ALA A 1 73 ? 10.754 -6.358 -6.922 1.00 91.88 73 ALA A CA 1
ATOM 532 C C . ALA A 1 73 ? 11.982 -7.073 -7.504 1.00 91.88 73 ALA A C 1
ATOM 534 O O . ALA A 1 73 ? 12.203 -7.048 -8.716 1.00 91.88 73 ALA A O 1
ATOM 535 N N . LYS A 1 74 ? 12.745 -7.777 -6.661 1.00 93.88 74 LYS A N 1
ATOM 536 C CA . LYS A 1 74 ? 13.863 -8.613 -7.102 1.00 93.88 74 LYS A CA 1
ATOM 537 C C . LYS A 1 74 ? 13.394 -9.737 -8.029 1.00 93.88 74 LYS A C 1
ATOM 539 O O . LYS A 1 74 ? 14.002 -9.935 -9.076 1.00 93.88 74 LYS A O 1
ATOM 544 N N . ALA A 1 75 ? 12.310 -10.432 -7.691 1.00 94.44 75 ALA A N 1
ATOM 545 C CA . ALA A 1 75 ? 11.755 -11.497 -8.524 1.00 94.44 75 ALA A CA 1
ATOM 546 C C . ALA A 1 75 ? 11.288 -10.974 -9.894 1.00 94.44 75 ALA A C 1
ATOM 548 O O . ALA A 1 75 ? 11.557 -11.600 -10.919 1.00 94.44 75 ALA A O 1
ATOM 549 N N . VAL A 1 76 ? 10.651 -9.799 -9.933 1.00 95.44 76 VAL A N 1
ATOM 550 C CA . VAL A 1 76 ? 10.262 -9.130 -11.186 1.00 95.44 76 VAL A CA 1
ATOM 551 C C . VAL A 1 76 ? 11.494 -8.757 -12.013 1.00 95.44 76 VAL A C 1
ATOM 553 O O . VAL A 1 76 ? 11.522 -9.011 -13.216 1.00 95.44 76 VAL A O 1
ATOM 556 N N . TYR A 1 77 ? 12.534 -8.210 -11.380 1.00 92.00 77 TYR A N 1
ATOM 557 C CA . TYR A 1 77 ? 13.793 -7.887 -12.052 1.00 92.00 77 TYR A CA 1
ATOM 558 C C . TYR A 1 77 ? 14.476 -9.136 -12.629 1.00 92.00 77 TYR A C 1
ATOM 560 O O . TYR A 1 77 ? 14.898 -9.134 -13.785 1.00 92.00 77 TYR A O 1
ATOM 568 N N . GLU A 1 78 ? 14.550 -10.226 -11.864 1.00 92.62 78 GLU A N 1
ATOM 569 C CA . GLU A 1 78 ? 15.121 -11.496 -12.326 1.00 92.62 78 GLU A CA 1
ATOM 570 C C . GLU A 1 78 ? 14.311 -12.099 -13.482 1.00 92.62 78 GLU A C 1
ATOM 572 O O . GLU A 1 78 ? 14.895 -12.562 -14.465 1.00 92.62 78 GLU A O 1
ATOM 577 N N . ALA A 1 79 ? 12.979 -12.031 -13.420 1.00 94.94 79 ALA A N 1
ATOM 578 C CA . ALA A 1 79 ? 12.106 -12.462 -14.508 1.00 94.94 79 ALA A CA 1
ATOM 579 C C . ALA A 1 79 ? 12.312 -11.618 -15.779 1.00 94.94 79 ALA A C 1
ATOM 581 O O . ALA A 1 79 ? 12.436 -12.171 -16.875 1.00 94.94 79 ALA A O 1
ATOM 582 N N . ALA A 1 80 ? 12.427 -10.293 -15.646 1.00 92.81 80 ALA A N 1
ATOM 583 C CA . ALA A 1 80 ? 12.726 -9.396 -16.761 1.00 92.81 80 ALA A CA 1
ATOM 584 C C . ALA A 1 80 ? 14.108 -9.690 -17.372 1.00 92.81 80 ALA A C 1
ATOM 586 O O . ALA A 1 80 ? 14.257 -9.755 -18.595 1.00 92.81 80 ALA A O 1
ATOM 587 N N . LEU A 1 81 ? 15.112 -9.956 -16.531 1.00 90.69 81 LEU A N 1
ATOM 588 C CA . LEU A 1 81 ? 16.449 -10.344 -16.973 1.00 90.69 81 LEU A CA 1
ATOM 589 C C . LEU A 1 81 ? 16.439 -11.683 -17.724 1.00 90.69 81 LEU A C 1
ATOM 591 O O . LEU A 1 81 ? 17.141 -11.838 -18.725 1.00 90.69 81 LEU A O 1
ATOM 595 N N . ALA A 1 82 ? 15.634 -12.646 -17.270 1.00 92.62 82 ALA A N 1
ATOM 596 C CA . ALA A 1 82 ? 15.471 -13.939 -17.926 1.00 92.62 82 ALA A CA 1
ATOM 597 C C . ALA A 1 82 ? 14.748 -13.830 -19.280 1.00 92.62 82 ALA A C 1
ATOM 599 O O . ALA A 1 82 ? 15.077 -14.591 -20.193 1.00 92.62 82 ALA A O 1
ATOM 600 N N . ALA A 1 83 ? 13.825 -12.875 -19.427 1.00 95.56 83 ALA A N 1
ATOM 601 C CA . ALA A 1 83 ? 13.089 -12.617 -20.664 1.00 95.56 83 ALA A CA 1
ATOM 602 C C . ALA A 1 83 ? 13.924 -11.899 -21.745 1.00 95.56 83 ALA A C 1
ATOM 604 O O . ALA A 1 83 ? 13.652 -12.050 -22.936 1.00 95.56 83 ALA A O 1
ATOM 605 N N . LEU A 1 84 ? 14.962 -11.146 -21.363 1.00 93.81 84 LEU A N 1
ATOM 606 C CA . LEU A 1 84 ? 15.858 -10.473 -22.309 1.00 93.81 84 LEU A CA 1
ATOM 607 C C . LEU A 1 84 ? 16.664 -11.479 -23.147 1.00 93.81 84 LEU A C 1
ATOM 609 O O . LEU A 1 84 ? 17.166 -12.486 -22.634 1.00 93.81 84 LEU A O 1
ATOM 613 N N . SER A 1 85 ? 16.871 -11.177 -24.432 1.00 93.62 85 SER A N 1
ATOM 614 C CA . SER A 1 85 ? 17.756 -11.968 -25.293 1.00 93.62 85 SER A CA 1
ATOM 615 C C . SER A 1 85 ? 19.211 -11.923 -24.786 1.00 93.62 85 SER A C 1
ATOM 617 O O . SER A 1 85 ? 19.607 -10.955 -24.125 1.00 93.62 85 SER A O 1
ATOM 619 N N . PRO A 1 86 ? 20.049 -12.935 -25.090 1.00 86.69 86 PRO A N 1
ATOM 620 C CA . PRO A 1 86 ? 21.461 -12.923 -24.698 1.00 86.69 86 PRO A CA 1
ATOM 621 C C . PRO A 1 86 ? 22.218 -11.686 -25.206 1.00 86.69 86 PRO A C 1
ATOM 623 O O . PRO A 1 86 ? 23.101 -11.177 -24.520 1.00 86.69 86 PRO A O 1
ATOM 626 N N . GLU A 1 87 ? 21.844 -11.175 -26.384 1.00 85.31 87 GLU A N 1
ATOM 627 C CA . GLU A 1 87 ? 22.448 -9.978 -26.978 1.00 85.31 87 GLU A CA 1
ATOM 628 C C . GLU A 1 87 ? 22.089 -8.706 -26.193 1.00 85.31 87 GLU A C 1
ATOM 630 O O . GLU A 1 87 ? 22.975 -7.912 -25.878 1.00 85.31 87 GLU A O 1
ATOM 635 N N . ALA A 1 88 ? 20.826 -8.554 -25.780 1.00 88.69 88 ALA A N 1
ATOM 636 C CA . ALA A 1 88 ? 20.397 -7.430 -24.949 1.00 88.69 88 ALA A CA 1
ATOM 637 C C . ALA A 1 88 ? 21.022 -7.479 -23.543 1.00 88.69 88 ALA A C 1
ATOM 639 O O . ALA A 1 88 ? 21.444 -6.452 -23.012 1.00 88.69 88 ALA A O 1
ATOM 640 N N . ARG A 1 89 ? 21.167 -8.676 -22.955 1.00 81.94 89 ARG A N 1
ATOM 641 C CA . ARG A 1 89 ? 21.863 -8.845 -21.667 1.00 81.94 89 ARG A CA 1
ATOM 642 C C . ARG A 1 89 ? 23.334 -8.442 -21.744 1.00 81.94 89 ARG A C 1
ATOM 644 O O . ARG A 1 89 ? 23.820 -7.775 -20.832 1.00 81.94 89 ARG A O 1
ATOM 651 N N . ALA A 1 90 ? 24.037 -8.813 -22.816 1.00 81.12 90 ALA A N 1
ATOM 652 C CA . ALA A 1 90 ? 25.435 -8.427 -23.015 1.00 81.12 90 ALA A CA 1
ATOM 653 C C . ALA A 1 90 ? 25.591 -6.906 -23.183 1.00 81.12 90 ALA A C 1
ATOM 655 O O . ALA A 1 90 ? 26.514 -6.321 -22.619 1.00 81.12 90 ALA A O 1
ATOM 656 N N . ALA A 1 91 ? 24.651 -6.260 -23.884 1.00 83.06 91 ALA A N 1
ATOM 657 C CA . ALA A 1 91 ? 24.628 -4.807 -24.038 1.00 83.06 91 ALA A CA 1
ATOM 658 C C . ALA A 1 91 ? 24.423 -4.073 -22.698 1.00 83.06 91 ALA A C 1
ATOM 660 O O . ALA A 1 91 ? 25.128 -3.105 -22.427 1.00 83.06 91 ALA A O 1
ATOM 661 N N . ILE A 1 92 ? 23.515 -4.555 -21.839 1.00 82.38 92 ILE A N 1
ATOM 662 C CA . ILE A 1 92 ? 23.213 -3.929 -20.536 1.00 82.38 92 ILE A CA 1
ATOM 663 C C . ILE A 1 92 ? 24.334 -4.163 -19.513 1.00 82.38 92 ILE A C 1
ATOM 665 O O . ILE A 1 92 ? 24.692 -3.262 -18.763 1.00 82.38 92 ILE A O 1
ATOM 669 N N . THR A 1 93 ? 24.919 -5.362 -19.479 1.00 80.00 93 THR A N 1
ATOM 670 C CA . THR A 1 93 ? 25.987 -5.705 -18.517 1.00 80.00 93 THR A CA 1
ATOM 671 C C . THR A 1 93 ? 27.366 -5.171 -18.912 1.00 80.00 93 THR A C 1
ATOM 673 O O . THR A 1 93 ? 28.342 -5.411 -18.201 1.00 80.00 93 THR A O 1
ATOM 676 N N . GLY A 1 94 ? 27.475 -4.473 -20.048 1.00 75.38 94 GLY A N 1
ATOM 677 C CA . GLY A 1 94 ? 28.746 -3.966 -20.560 1.00 75.38 94 GLY A CA 1
ATOM 678 C C . GLY A 1 94 ? 29.741 -5.072 -20.921 1.00 75.38 94 GLY A C 1
ATOM 679 O O . GLY A 1 94 ? 30.924 -4.787 -21.110 1.00 75.38 94 GLY A O 1
ATOM 680 N N . GLN A 1 95 ? 29.298 -6.333 -21.027 1.00 66.25 95 GLN A N 1
ATOM 681 C CA . GLN A 1 95 ? 30.165 -7.385 -21.534 1.00 66.25 95 GLN A CA 1
ATOM 682 C C . GLN A 1 95 ? 30.372 -7.138 -23.027 1.00 66.25 95 GLN A C 1
ATOM 684 O O . GLN A 1 95 ? 29.407 -7.196 -23.795 1.00 66.25 95 GLN A O 1
ATOM 689 N N . PRO A 1 96 ? 31.616 -6.879 -23.474 1.00 59.69 96 PRO A N 1
ATOM 690 C CA . PRO A 1 96 ? 31.873 -6.700 -24.885 1.00 59.69 96 PRO A CA 1
ATOM 691 C C . PRO A 1 96 ? 31.525 -8.017 -25.563 1.00 59.69 96 PRO A C 1
ATOM 693 O O . PRO A 1 96 ? 32.228 -9.019 -25.397 1.00 59.69 96 PRO A O 1
ATOM 696 N N . VAL A 1 97 ? 30.433 -8.020 -26.330 1.00 64.81 97 VAL A N 1
ATOM 697 C CA . VAL A 1 97 ? 30.134 -9.103 -27.257 1.00 64.8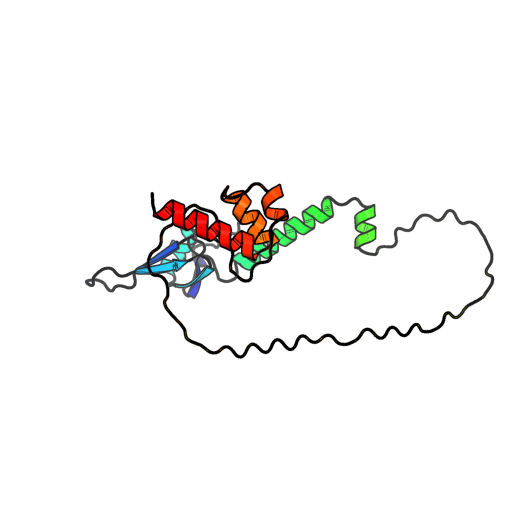1 97 VAL A CA 1
ATOM 698 C C . VAL A 1 97 ? 31.353 -9.145 -28.157 1.00 64.81 97 VAL A C 1
ATOM 700 O O . VAL A 1 97 ? 31.559 -8.246 -28.977 1.00 64.81 97 VAL A O 1
ATOM 703 N N . ARG A 1 98 ? 32.235 -10.129 -27.939 1.00 66.50 98 ARG A N 1
ATOM 704 C CA . ARG A 1 98 ? 33.373 -10.380 -28.814 1.00 66.50 98 ARG A CA 1
ATOM 705 C C . ARG A 1 98 ? 32.770 -10.833 -30.131 1.00 66.50 98 ARG A C 1
ATOM 707 O O . ARG A 1 98 ? 32.714 -12.026 -30.417 1.00 66.50 98 ARG A O 1
ATOM 714 N N . ARG A 1 99 ? 32.290 -9.873 -30.929 1.00 63.16 99 ARG A N 1
ATOM 715 C CA . ARG A 1 99 ? 32.051 -10.062 -32.348 1.00 63.16 99 ARG A CA 1
ATOM 716 C C . ARG A 1 99 ? 33.358 -10.641 -32.826 1.00 63.16 99 ARG A C 1
ATOM 718 O O . ARG A 1 99 ? 34.397 -9.986 -32.729 1.00 63.16 99 ARG A O 1
ATOM 725 N N . ARG A 1 100 ? 33.311 -11.917 -33.206 1.00 60.00 100 ARG A N 1
ATOM 726 C CA . ARG A 1 100 ? 34.399 -12.616 -33.870 1.00 60.00 100 ARG A CA 1
ATOM 727 C C . ARG A 1 100 ? 34.670 -11.786 -35.116 1.00 60.00 100 ARG A C 1
ATOM 729 O O . ARG A 1 100 ? 34.029 -11.952 -36.146 1.00 60.00 100 ARG A O 1
ATOM 736 N N . ARG A 1 101 ? 35.537 -10.789 -34.963 1.00 58.44 101 ARG A N 1
ATOM 737 C CA . ARG A 1 101 ? 36.041 -9.965 -36.039 1.00 58.44 101 ARG A CA 1
ATOM 738 C C . ARG A 1 101 ? 36.836 -10.966 -36.856 1.00 58.44 101 ARG A C 1
ATOM 740 O O . ARG A 1 101 ? 37.919 -11.368 -36.436 1.00 58.44 101 ARG A O 1
ATOM 747 N N . ALA A 1 102 ? 36.244 -11.464 -37.941 1.00 56.72 102 ALA A N 1
ATOM 748 C CA . ALA A 1 102 ? 37.025 -12.037 -39.021 1.00 56.72 102 ALA A CA 1
ATOM 749 C C . ALA A 1 102 ? 38.093 -10.986 -39.311 1.00 56.72 102 ALA A C 1
ATOM 751 O O . ALA A 1 102 ? 37.741 -9.859 -39.641 1.00 56.72 102 ALA A O 1
ATOM 752 N N . GLN A 1 103 ? 39.346 -11.289 -38.980 1.00 50.78 103 GLN A N 1
ATOM 753 C CA . GLN A 1 103 ? 40.443 -10.333 -39.018 1.00 50.78 103 GLN A CA 1
ATOM 754 C C . GLN A 1 103 ? 40.640 -9.878 -40.471 1.00 50.78 103 GLN A C 1
ATOM 756 O O . GLN A 1 103 ? 41.022 -10.714 -41.289 1.00 50.78 103 GLN A O 1
ATOM 761 N N . PRO A 1 104 ? 40.444 -8.597 -40.832 1.00 55.31 104 PRO A N 1
ATOM 762 C CA . PRO A 1 104 ? 41.198 -8.045 -41.937 1.00 55.31 104 PRO A CA 1
ATOM 763 C C . PRO A 1 104 ? 42.560 -7.608 -41.379 1.00 55.31 104 PRO A C 1
ATOM 765 O O . PRO A 1 104 ? 42.646 -6.718 -40.531 1.00 55.31 104 PRO A O 1
ATOM 768 N N . SER A 1 105 ? 43.625 -8.279 -41.810 1.00 51.09 105 SER A N 1
ATOM 769 C CA . SER A 1 105 ? 45.004 -7.864 -41.549 1.00 51.09 105 SER A CA 1
ATOM 770 C C . SER A 1 105 ? 45.276 -6.517 -42.219 1.00 51.09 105 SER A C 1
ATOM 772 O O . SER A 1 105 ? 45.410 -6.472 -43.438 1.00 51.09 105 SER A O 1
ATOM 774 N N . THR A 1 106 ? 45.414 -5.438 -41.447 1.00 58.22 106 THR A N 1
ATOM 775 C CA . THR A 1 106 ? 46.025 -4.179 -41.913 1.00 58.22 106 THR A CA 1
ATOM 776 C C . THR A 1 106 ? 47.001 -3.623 -40.863 1.00 58.22 106 THR A C 1
ATOM 778 O O . THR A 1 106 ? 46.697 -3.704 -39.669 1.00 58.22 106 THR A O 1
ATOM 781 N N . PRO A 1 107 ? 48.160 -3.073 -41.284 1.00 56.78 107 PRO A N 1
ATOM 782 C CA . PRO A 1 107 ? 49.217 -2.568 -40.402 1.00 56.78 107 PRO A CA 1
ATOM 783 C C . PRO A 1 107 ? 48.896 -1.190 -39.779 1.00 56.78 107 PRO A C 1
ATOM 785 O O . PRO A 1 107 ? 47.990 -0.500 -40.249 1.00 56.78 107 PRO A O 1
ATOM 788 N N . PRO A 1 108 ? 49.631 -0.779 -38.722 1.00 58.78 108 PRO A N 1
ATOM 789 C CA . PRO A 1 108 ? 49.369 0.449 -37.979 1.00 58.78 108 PRO A CA 1
ATOM 790 C C . PRO A 1 108 ? 49.975 1.675 -38.676 1.00 58.78 108 PRO A C 1
ATOM 792 O O . PRO A 1 108 ? 51.175 1.723 -38.941 1.00 58.78 108 PRO A O 1
ATOM 795 N N . THR A 1 109 ? 49.166 2.707 -38.906 1.00 52.59 109 THR A N 1
ATOM 796 C CA . THR A 1 109 ? 49.650 4.055 -39.227 1.00 52.59 109 THR A CA 1
ATOM 797 C C . THR A 1 109 ? 49.211 4.991 -38.113 1.00 52.59 109 THR A C 1
ATOM 799 O O . THR A 1 109 ? 48.022 5.133 -37.837 1.00 52.59 109 THR A O 1
ATOM 802 N N . GLY A 1 110 ? 50.211 5.540 -37.423 1.00 56.03 110 GLY A N 1
ATOM 803 C CA . GLY A 1 110 ? 50.059 6.448 -36.298 1.00 56.03 110 GLY A CA 1
ATOM 804 C C . GLY A 1 110 ? 49.375 7.763 -36.659 1.00 56.03 110 GLY A C 1
ATOM 805 O O . GLY A 1 110 ? 49.399 8.215 -37.801 1.00 56.03 110 GLY A O 1
ATOM 806 N N . GLY A 1 111 ? 48.795 8.374 -35.630 1.00 43.38 111 GLY A N 1
ATOM 807 C CA . GLY A 1 111 ? 48.207 9.704 -35.694 1.00 43.38 111 GLY A CA 1
ATOM 808 C C . GLY A 1 111 ? 47.152 9.897 -34.612 1.00 43.38 111 GLY A C 1
ATOM 809 O O . GLY A 1 111 ? 45.991 9.563 -34.802 1.00 43.38 111 GLY A O 1
ATOM 810 N N . ALA A 1 112 ? 47.565 10.454 -33.482 1.00 50.97 112 ALA A N 1
ATOM 811 C CA . ALA A 1 112 ? 46.719 11.220 -32.566 1.00 50.97 112 ALA A CA 1
ATOM 812 C C . ALA A 1 112 ? 47.552 12.436 -32.115 1.00 50.97 112 ALA A C 1
ATOM 814 O O . ALA A 1 112 ? 48.783 12.331 -32.186 1.00 50.97 112 ALA A O 1
ATOM 815 N N . PRO A 1 113 ? 46.978 13.534 -31.580 1.00 59.56 113 PRO A N 1
ATOM 816 C CA . PRO A 1 113 ? 45.568 13.943 -31.415 1.00 59.56 113 PRO A CA 1
ATOM 817 C C . PRO A 1 113 ? 45.326 15.338 -32.082 1.00 59.56 113 PRO A C 1
ATOM 819 O O . PRO A 1 113 ? 46.222 15.856 -32.738 1.00 59.56 113 PRO A O 1
ATOM 822 N N . THR A 1 114 ? 44.151 15.981 -32.127 1.00 48.81 114 THR A N 1
ATOM 823 C CA . THR A 1 114 ? 43.417 16.655 -31.032 1.00 48.81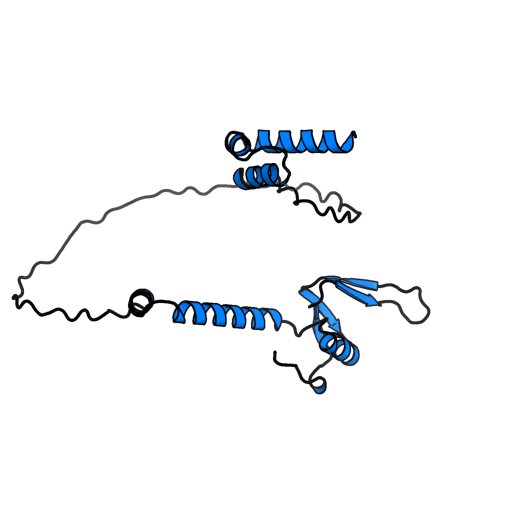 114 THR A CA 1
ATOM 824 C C . THR A 1 114 ? 42.203 17.384 -31.646 1.00 48.81 114 THR A C 1
ATOM 826 O O . THR A 1 114 ? 42.400 18.108 -32.622 1.00 48.81 114 THR A O 1
ATOM 829 N N . PRO A 1 115 ? 40.980 17.282 -31.097 1.00 68.88 115 PRO A N 1
ATOM 830 C CA . PRO A 1 115 ? 39.942 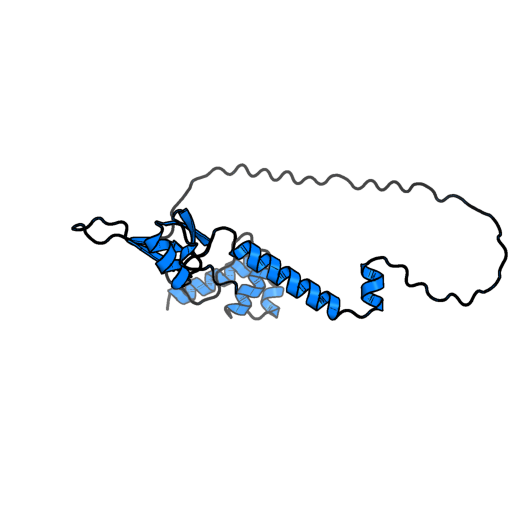18.297 -31.292 1.00 68.88 115 PRO A CA 1
ATOM 831 C C . PRO A 1 115 ? 39.857 19.281 -30.097 1.00 68.88 115 PRO A C 1
ATOM 833 O O . PRO A 1 115 ? 40.260 18.925 -28.987 1.00 68.88 115 PRO A O 1
ATOM 836 N N . PRO A 1 116 ? 39.385 20.524 -30.326 1.00 67.69 116 PRO A N 1
ATOM 837 C CA . PRO A 1 116 ? 39.445 21.636 -29.369 1.00 67.69 116 PRO A CA 1
ATOM 838 C C . PRO A 1 116 ? 38.427 21.514 -28.217 1.00 67.69 116 PRO A C 1
ATOM 840 O O . PRO A 1 116 ? 37.451 20.770 -28.338 1.00 67.69 116 PRO A O 1
ATOM 843 N N . PRO A 1 117 ? 38.615 22.269 -27.115 1.00 61.06 117 PRO A N 1
ATOM 844 C CA . PRO A 1 117 ? 37.611 22.385 -26.062 1.00 61.06 117 PRO A CA 1
ATOM 845 C C . PRO A 1 117 ? 36.381 23.138 -26.587 1.00 61.06 117 PRO A C 1
ATOM 847 O O . PRO A 1 117 ? 36.506 24.201 -27.191 1.00 61.06 117 PRO A O 1
ATOM 850 N N . THR A 1 118 ? 35.194 22.578 -26.361 1.00 59.88 118 THR A N 1
ATOM 851 C CA . THR A 1 118 ? 33.926 23.301 -26.511 1.00 59.88 118 THR A CA 1
ATOM 852 C C . THR A 1 118 ? 33.501 23.742 -25.122 1.00 59.88 118 THR A C 1
ATOM 854 O O . THR A 1 118 ? 33.121 22.919 -24.292 1.00 59.88 118 THR A O 1
ATOM 857 N N . GLU A 1 119 ? 33.627 25.038 -24.866 1.00 57.34 119 GLU A N 1
ATOM 858 C CA . GLU A 1 119 ? 32.952 25.705 -23.764 1.00 57.34 119 GLU A CA 1
ATOM 859 C C . GLU A 1 119 ? 31.471 25.808 -24.141 1.00 57.34 119 GLU A C 1
ATOM 861 O O . GLU A 1 119 ? 31.110 26.370 -25.175 1.00 57.34 119 GLU A O 1
ATOM 866 N N . THR A 1 120 ? 30.599 25.210 -23.337 1.00 54.44 120 THR A N 1
ATOM 867 C CA . THR A 1 120 ? 29.172 25.535 -23.347 1.00 54.44 120 THR A CA 1
ATOM 868 C C . THR A 1 120 ? 28.788 25.866 -21.922 1.00 54.44 120 THR A C 1
ATOM 870 O O . THR A 1 120 ? 28.383 25.022 -21.130 1.00 54.44 120 THR A O 1
ATOM 873 N N . ASP A 1 121 ? 29.035 27.136 -21.629 1.00 56.50 121 ASP A N 1
ATOM 874 C CA . ASP A 1 121 ? 28.234 27.986 -20.768 1.00 56.50 121 ASP A CA 1
ATOM 875 C C . ASP A 1 121 ? 26.739 27.687 -20.993 1.00 56.50 121 ASP A C 1
ATOM 877 O O . ASP A 1 121 ? 26.208 27.835 -22.095 1.00 56.50 121 ASP A O 1
ATOM 881 N N . THR A 1 122 ? 26.066 27.161 -19.976 1.00 55.84 122 THR A N 1
ATOM 882 C CA . THR A 1 122 ? 24.603 27.121 -19.909 1.00 55.84 122 THR A CA 1
ATOM 883 C C . THR A 1 122 ? 24.252 27.635 -18.536 1.00 55.84 122 THR A C 1
ATOM 885 O O . THR A 1 122 ? 24.534 26.995 -17.522 1.00 55.84 122 THR A O 1
ATOM 888 N N . GLY A 1 123 ? 23.752 28.865 -18.561 1.00 47.19 123 GLY A N 1
ATOM 889 C CA . GLY A 1 123 ? 23.476 29.681 -17.407 1.00 47.19 123 GLY A CA 1
ATOM 890 C C . GLY A 1 123 ? 22.519 29.028 -16.425 1.00 47.19 123 GLY A C 1
ATOM 891 O O . GLY A 1 123 ? 21.615 28.274 -16.782 1.00 47.19 123 GLY A O 1
ATOM 892 N N . ALA A 1 124 ? 22.787 29.385 -15.176 1.00 54.78 124 ALA A N 1
ATOM 893 C CA . ALA A 1 124 ? 21.814 29.710 -14.155 1.00 54.78 124 ALA A CA 1
ATOM 894 C C . ALA A 1 124 ? 20.398 29.964 -14.695 1.00 54.78 124 ALA A C 1
ATOM 896 O O . ALA A 1 124 ? 20.172 30.916 -15.440 1.00 54.78 124 ALA A O 1
ATOM 897 N N . ASP A 1 125 ? 19.465 29.147 -14.227 1.00 46.59 125 ASP A N 1
ATOM 898 C CA . ASP A 1 125 ? 18.099 29.573 -13.957 1.00 46.59 125 ASP A CA 1
ATOM 899 C C . ASP A 1 125 ? 17.737 28.913 -12.617 1.00 46.59 125 ASP A C 1
ATOM 901 O O . ASP A 1 125 ? 17.348 27.746 -12.543 1.00 46.59 125 ASP A O 1
ATOM 905 N N . GLU A 1 126 ? 18.069 29.616 -11.533 1.00 54.84 126 GLU A N 1
ATOM 906 C CA . GLU A 1 126 ? 17.493 29.372 -10.213 1.00 54.84 126 GLU A CA 1
ATOM 907 C C . GLU A 1 126 ? 16.094 30.000 -10.233 1.00 54.84 126 GLU A C 1
ATOM 909 O O . GLU A 1 126 ? 15.994 31.221 -10.366 1.00 54.84 126 GLU A O 1
ATOM 914 N N . PRO A 1 127 ? 15.003 29.227 -10.107 1.00 65.50 127 PRO A N 1
ATOM 915 C CA . PRO A 1 127 ? 13.753 29.810 -9.669 1.00 65.50 127 PRO A CA 1
ATOM 916 C C . PRO A 1 127 ? 13.865 30.110 -8.169 1.00 65.50 127 PRO A C 1
ATOM 918 O O . PRO A 1 127 ? 13.787 29.208 -7.332 1.00 65.50 127 PRO A O 1
ATOM 921 N N . ASP A 1 128 ? 14.048 31.393 -7.852 1.00 52.53 128 ASP A N 1
ATOM 922 C CA . ASP A 1 128 ? 13.564 32.000 -6.612 1.00 52.53 128 ASP A CA 1
ATOM 923 C C . ASP A 1 128 ? 12.038 31.806 -6.561 1.00 52.53 128 ASP A C 1
ATOM 925 O O . ASP A 1 128 ? 11.271 32.624 -7.070 1.00 52.53 128 ASP A O 1
ATOM 929 N N . ASP A 1 129 ? 11.588 30.689 -5.989 1.00 51.69 129 ASP A N 1
ATOM 930 C CA . ASP A 1 129 ? 10.194 30.525 -5.570 1.00 51.69 129 ASP A CA 1
ATOM 931 C C . ASP A 1 129 ? 10.096 30.919 -4.092 1.00 51.69 129 ASP A C 1
ATOM 933 O O . ASP A 1 129 ? 10.191 30.117 -3.157 1.00 51.69 129 ASP A O 1
ATOM 937 N N . ASP A 1 130 ? 10.001 32.234 -3.930 1.00 54.06 130 ASP A N 1
ATOM 938 C CA . ASP A 1 130 ? 9.622 32.964 -2.731 1.00 54.06 130 ASP A CA 1
ATOM 939 C C . ASP A 1 130 ? 8.173 32.582 -2.368 1.00 54.06 130 ASP A C 1
ATOM 941 O O . ASP A 1 130 ? 7.200 33.185 -2.823 1.00 54.06 130 ASP A O 1
ATOM 945 N N . ALA A 1 131 ? 8.018 31.516 -1.582 1.00 51.41 131 ALA A N 1
ATOM 946 C CA . ALA A 1 131 ? 6.740 31.106 -1.006 1.00 51.41 131 ALA A CA 1
ATOM 947 C C . ALA A 1 131 ? 6.712 31.406 0.500 1.00 51.41 131 ALA A C 1
ATOM 949 O O . ALA A 1 131 ? 6.497 30.521 1.332 1.00 51.41 131 ALA A O 1
ATOM 950 N N . GLU A 1 132 ? 6.903 32.679 0.861 1.00 52.75 132 GLU A N 1
ATOM 951 C CA . GLU A 1 132 ? 6.340 33.211 2.102 1.00 52.75 132 GLU A CA 1
ATOM 952 C C . GLU A 1 132 ? 4.817 33.322 1.951 1.00 52.75 132 GLU A C 1
ATOM 954 O O . GLU A 1 132 ? 4.267 34.276 1.406 1.00 52.75 132 GLU A O 1
ATOM 959 N N . GLY A 1 133 ? 4.132 32.295 2.446 1.00 47.53 133 GLY A N 1
ATOM 960 C CA . GLY A 1 133 ? 2.685 32.253 2.603 1.00 47.53 133 GLY A CA 1
ATOM 961 C C . GLY A 1 133 ? 2.335 31.530 3.893 1.00 47.53 133 GLY A C 1
ATOM 962 O O . GLY A 1 133 ? 1.819 30.416 3.871 1.00 47.53 133 GLY A O 1
ATOM 963 N N . ALA A 1 134 ? 2.674 32.144 5.024 1.00 54.09 134 ALA A N 1
ATOM 964 C CA . ALA A 1 134 ? 2.052 31.819 6.293 1.00 54.09 134 ALA A CA 1
ATOM 965 C C . ALA A 1 134 ? 0.641 32.421 6.294 1.00 54.09 134 ALA A C 1
ATOM 967 O O . ALA A 1 134 ? 0.512 33.626 6.453 1.00 54.09 134 ALA A O 1
ATOM 968 N N . ASP A 1 135 ? -0.389 31.592 6.133 1.00 46.16 135 ASP A N 1
ATOM 969 C CA . ASP A 1 135 ? -1.722 31.889 6.664 1.00 46.16 135 ASP A CA 1
ATOM 970 C C . ASP A 1 135 ? -2.506 30.584 6.902 1.00 46.16 135 ASP A C 1
ATOM 972 O O . ASP A 1 135 ? -2.844 29.844 5.982 1.00 46.16 135 ASP A O 1
ATOM 976 N N . GLU A 1 136 ? -2.671 30.321 8.197 1.00 54.44 136 GLU A N 1
ATOM 977 C CA . GLU A 1 136 ? -3.753 29.639 8.919 1.00 54.44 136 GLU A CA 1
ATOM 978 C C . GLU A 1 136 ? -4.200 28.194 8.563 1.00 54.44 136 GLU A C 1
ATOM 980 O O . GLU A 1 136 ? -4.550 27.870 7.429 1.00 54.44 136 GLU A O 1
ATOM 985 N N . PRO A 1 137 ? -4.264 27.293 9.573 1.00 60.22 137 PRO A N 1
ATOM 986 C CA . PRO A 1 137 ? -4.880 25.980 9.440 1.00 60.22 137 PRO A CA 1
ATOM 987 C C . PRO A 1 137 ? -6.396 26.107 9.610 1.00 60.22 137 PRO A C 1
ATOM 989 O O . PRO A 1 137 ? -6.877 26.149 10.743 1.00 60.22 137 PRO A O 1
ATOM 992 N N . ASP A 1 138 ? -7.140 26.137 8.504 1.00 50.31 138 ASP A N 1
ATOM 993 C CA . ASP A 1 138 ? -8.602 26.126 8.561 1.00 50.31 138 ASP A CA 1
ATOM 994 C C . ASP A 1 138 ? -9.194 24.760 8.176 1.00 50.31 138 ASP A C 1
ATOM 996 O O . ASP A 1 138 ? -8.887 24.180 7.134 1.00 50.31 138 ASP A O 1
ATOM 1000 N N . GLU A 1 139 ? -9.992 24.264 9.118 1.00 50.34 139 GLU A N 1
ATOM 1001 C CA . GLU A 1 139 ? -10.952 23.159 9.103 1.00 50.34 139 GLU A CA 1
ATOM 1002 C C . GLU A 1 139 ? -10.631 21.858 8.344 1.00 50.34 139 GLU A C 1
ATOM 1004 O O . GLU A 1 139 ? -10.724 21.723 7.125 1.00 50.34 139 GLU A O 1
ATOM 1009 N N . ALA A 1 140 ? -10.419 20.801 9.134 1.00 52.31 140 ALA A N 1
ATOM 1010 C CA . ALA A 1 140 ? -10.672 19.435 8.702 1.00 52.31 140 ALA A CA 1
ATOM 1011 C C . ALA A 1 140 ? -12.152 19.283 8.287 1.00 52.31 140 ALA A C 1
ATOM 1013 O O . ALA A 1 140 ? -13.023 19.509 9.132 1.00 52.31 140 ALA A O 1
ATOM 1014 N N . PRO A 1 141 ? -12.471 18.844 7.053 1.00 53.47 141 PRO A N 1
ATOM 1015 C CA . PRO A 1 141 ? -13.823 18.420 6.747 1.00 53.47 141 PRO A CA 1
ATOM 1016 C C . PRO A 1 141 ? -14.103 17.085 7.442 1.00 53.47 141 PRO A C 1
ATOM 1018 O O . PRO A 1 141 ? -13.543 16.030 7.128 1.00 53.47 141 PRO A O 1
ATOM 1021 N N . ASP A 1 142 ? -14.975 17.202 8.433 1.00 53.50 142 ASP A N 1
ATOM 1022 C CA . ASP A 1 142 ? -15.855 16.175 8.960 1.00 53.50 142 ASP A CA 1
ATOM 1023 C C . ASP A 1 142 ? -16.637 15.468 7.831 1.00 53.50 142 ASP A C 1
ATOM 1025 O O . ASP A 1 142 ? -17.015 16.082 6.834 1.00 53.50 142 ASP A O 1
ATOM 1029 N N . GLY A 1 143 ? -16.916 14.177 8.027 1.00 46.09 143 GLY A N 1
ATOM 1030 C CA . GLY A 1 143 ? -17.931 13.442 7.269 1.00 46.09 143 GLY A CA 1
ATOM 1031 C C . GLY A 1 143 ? -17.464 12.718 6.004 1.00 46.09 143 GLY A C 1
ATOM 1032 O O . GLY A 1 143 ? -17.550 13.236 4.896 1.00 46.09 143 GLY A O 1
ATOM 1033 N N . GLY A 1 144 ? -17.087 11.445 6.158 1.00 52.00 144 GLY A N 1
ATOM 1034 C CA . GLY A 1 144 ? -16.974 10.503 5.047 1.00 52.00 144 GLY A CA 1
ATOM 1035 C C . GLY A 1 144 ? -18.284 10.376 4.263 1.00 52.00 144 GLY A C 1
ATOM 1036 O O . GLY A 1 144 ? -19.239 9.755 4.725 1.00 52.00 144 GLY A O 1
ATOM 1037 N N . GLN A 1 145 ? -18.295 10.927 3.056 1.00 46.41 145 GLN A N 1
ATOM 1038 C CA . GLN A 1 145 ? -19.044 10.364 1.945 1.00 46.41 145 GLN A CA 1
ATOM 1039 C C . GLN A 1 145 ? -18.037 9.573 1.118 1.00 46.41 145 GLN A C 1
ATOM 1041 O O . GLN A 1 145 ? -17.119 10.149 0.533 1.00 46.41 145 GLN A O 1
ATOM 1046 N N . ASP A 1 146 ? -18.187 8.249 1.111 1.00 46.97 146 ASP A N 1
ATOM 1047 C CA . ASP A 1 146 ? -17.551 7.363 0.138 1.00 46.97 146 ASP A CA 1
ATOM 1048 C C . ASP A 1 146 ? -18.159 7.673 -1.241 1.00 46.97 146 ASP A C 1
ATOM 1050 O O . ASP A 1 146 ? -19.011 6.953 -1.759 1.00 46.97 146 ASP A O 1
ATOM 1054 N N . SER A 1 147 ? -17.801 8.829 -1.797 1.00 55.81 147 SER A N 1
ATOM 1055 C CA . SER A 1 147 ? -18.147 9.203 -3.156 1.00 55.81 147 SER A CA 1
ATOM 1056 C C . SER A 1 147 ? -17.336 8.292 -4.066 1.00 55.81 147 SER A C 1
ATOM 1058 O O . SER A 1 147 ? -16.164 8.553 -4.316 1.00 55.81 147 SER A O 1
ATOM 1060 N N . ASP A 1 148 ? -17.965 7.220 -4.543 1.00 69.31 148 ASP A N 1
ATOM 1061 C CA . ASP A 1 148 ? -17.435 6.203 -5.473 1.00 69.31 148 ASP A CA 1
ATOM 1062 C C . ASP A 1 148 ? -17.068 6.778 -6.870 1.00 69.31 148 ASP A C 1
ATOM 1064 O O . ASP A 1 148 ? -16.989 6.063 -7.868 1.00 69.31 148 ASP A O 1
ATOM 1068 N N . GLY A 1 149 ? -16.896 8.100 -6.967 1.00 77.25 149 GLY A N 1
ATOM 1069 C CA . GLY A 1 149 ? -16.538 8.832 -8.173 1.00 77.25 149 GLY A CA 1
ATOM 1070 C C . GLY A 1 149 ? -15.049 9.191 -8.218 1.00 77.25 149 GLY A C 1
ATOM 1071 O O . GLY A 1 149 ? -14.378 9.221 -7.182 1.00 77.25 149 GLY A O 1
ATOM 1072 N N . PRO A 1 150 ? -14.517 9.491 -9.416 1.00 85.94 150 PRO A N 1
ATOM 1073 C CA . PRO A 1 150 ? -13.136 9.933 -9.575 1.00 85.94 150 PRO A CA 1
ATOM 1074 C C . PRO A 1 150 ? -12.862 11.157 -8.693 1.00 85.94 150 PRO A C 1
ATOM 1076 O O . PRO A 1 150 ? -13.630 12.121 -8.668 1.00 85.94 150 PRO A O 1
ATOM 1079 N N . GLN A 1 151 ? -11.763 11.112 -7.938 1.00 90.06 151 GLN A N 1
ATOM 1080 C CA . GLN A 1 151 ? -11.399 12.187 -7.023 1.00 90.06 151 GLN A CA 1
ATOM 1081 C C . GLN A 1 151 ? -10.938 13.418 -7.809 1.00 90.06 151 GLN A C 1
ATOM 1083 O O . GLN A 1 151 ? -10.064 13.336 -8.674 1.00 90.06 151 GLN A O 1
ATOM 1088 N N . ARG A 1 152 ? -11.497 14.581 -7.464 1.00 93.00 152 ARG A N 1
ATOM 1089 C CA . ARG A 1 152 ? -11.147 15.857 -8.089 1.00 93.00 152 ARG A CA 1
ATOM 1090 C C . ARG A 1 152 ? -9.638 16.149 -7.978 1.00 93.00 152 ARG A C 1
ATOM 1092 O O . ARG A 1 152 ? -9.110 16.151 -6.862 1.00 93.00 152 ARG A O 1
ATOM 1099 N N . PRO A 1 153 ? -8.947 16.475 -9.088 1.00 93.62 153 PRO A N 1
ATOM 1100 C CA . PRO A 1 153 ? -7.535 16.831 -9.061 1.00 93.62 153 PRO A CA 1
ATOM 1101 C C . PRO A 1 153 ? -7.273 18.101 -8.234 1.00 93.62 153 PRO A C 1
ATOM 1103 O O . PRO A 1 153 ? -8.111 19.011 -8.209 1.00 93.62 153 PRO A O 1
ATOM 1106 N N . PRO A 1 154 ? -6.091 18.237 -7.602 1.00 92.62 154 PRO A N 1
ATOM 1107 C CA . PRO A 1 154 ? -5.728 19.466 -6.907 1.00 92.62 154 PRO A CA 1
ATOM 1108 C C . PRO A 1 154 ? -5.583 20.639 -7.891 1.00 92.62 154 PRO A C 1
ATOM 1110 O O . PRO A 1 154 ? -5.195 20.467 -9.049 1.00 92.62 154 PRO A O 1
ATOM 1113 N N . ARG A 1 155 ? -5.838 21.873 -7.429 1.00 88.50 155 ARG A N 1
ATOM 1114 C CA . ARG A 1 155 ? -5.773 23.085 -8.280 1.00 88.50 155 ARG A CA 1
ATOM 1115 C C . ARG A 1 155 ? -4.395 23.308 -8.899 1.00 88.50 155 ARG A C 1
ATOM 1117 O O . ARG A 1 155 ? -4.310 23.881 -9.977 1.00 88.50 155 ARG A O 1
ATOM 1124 N N . VAL A 1 156 ? -3.327 22.826 -8.267 1.00 93.81 156 VAL A N 1
ATOM 1125 C CA . VAL A 1 156 ? -1.951 22.898 -8.786 1.00 93.81 156 VAL A CA 1
ATOM 1126 C C . VAL A 1 156 ? -1.636 21.836 -9.845 1.00 93.81 156 VAL A C 1
ATOM 1128 O O . VAL A 1 156 ? -0.635 21.966 -10.539 1.00 93.81 156 VAL A O 1
ATOM 1131 N N . ALA A 1 157 ? -2.495 20.828 -10.042 1.00 94.75 157 ALA A N 1
ATOM 1132 C CA . ALA A 1 157 ? -2.257 19.768 -11.021 1.00 94.75 157 ALA A CA 1
ATOM 1133 C C . ALA A 1 157 ? -2.080 20.317 -12.446 1.00 94.75 157 ALA A C 1
ATOM 1135 O O . ALA A 1 157 ? -2.636 21.359 -12.816 1.00 94.75 157 ALA A O 1
ATOM 1136 N N . ALA A 1 158 ? -1.301 19.602 -13.256 1.00 97.44 158 ALA A N 1
ATOM 1137 C CA . ALA A 1 158 ? -1.054 19.955 -14.649 1.00 97.44 158 ALA A CA 1
ATOM 1138 C C . ALA A 1 158 ? -2.340 19.886 -15.493 1.00 97.44 158 ALA A C 1
ATOM 1140 O O . ALA A 1 158 ? -3.267 19.140 -15.172 1.00 97.44 158 ALA A O 1
ATOM 1141 N N . LYS A 1 159 ? -2.375 20.619 -16.617 1.00 97.06 159 LYS A N 1
ATOM 1142 C CA . LYS A 1 159 ? -3.515 20.624 -17.557 1.00 97.06 159 LYS A CA 1
ATOM 1143 C C . LYS A 1 159 ? -3.927 19.208 -17.980 1.00 97.06 159 LYS A C 1
ATOM 1145 O O . LYS A 1 159 ? -5.115 18.926 -18.024 1.00 97.06 159 LYS A O 1
ATOM 1150 N N . ALA A 1 160 ? -2.962 18.327 -18.254 1.00 97.25 160 ALA A N 1
ATOM 1151 C CA . ALA A 1 160 ? -3.237 16.956 -18.687 1.00 97.25 160 ALA A CA 1
ATOM 1152 C C . ALA A 1 160 ? -4.085 16.172 -17.670 1.00 97.25 160 ALA A C 1
ATOM 1154 O O . ALA A 1 160 ? -5.044 15.520 -18.059 1.00 97.25 160 ALA A O 1
ATOM 1155 N N . VAL A 1 161 ? -3.802 16.324 -16.370 1.00 97.50 161 VAL A N 1
ATOM 1156 C CA . VAL A 1 161 ? -4.559 15.662 -15.292 1.00 97.50 161 VAL A CA 1
ATOM 1157 C C . VAL A 1 161 ? -5.996 16.182 -15.232 1.00 97.50 161 VAL A C 1
ATOM 1159 O O . VAL A 1 161 ? -6.936 15.414 -15.054 1.00 97.50 161 VAL A O 1
ATOM 1162 N N . TRP A 1 162 ? -6.182 17.490 -15.423 1.00 97.31 162 TRP A N 1
ATOM 1163 C CA . TRP A 1 162 ? -7.515 18.084 -15.521 1.00 97.31 162 TRP A CA 1
ATOM 1164 C C . TRP A 1 162 ? -8.269 17.614 -16.770 1.00 97.31 162 TRP A C 1
ATOM 1166 O O . TRP A 1 162 ? -9.468 17.371 -16.683 1.00 97.31 162 TRP A O 1
ATOM 1176 N N . ALA A 1 163 ? -7.578 17.450 -17.903 1.00 97.38 163 ALA A N 1
ATOM 1177 C CA . ALA A 1 163 ? -8.155 16.937 -19.144 1.00 97.38 163 ALA A CA 1
ATOM 1178 C C . ALA A 1 163 ? -8.586 15.464 -19.019 1.00 97.38 163 ALA A C 1
ATOM 1180 O O . ALA A 1 163 ? -9.654 15.103 -19.500 1.00 97.38 163 ALA A O 1
ATOM 1181 N N . ASP A 1 164 ? -7.796 14.618 -18.352 1.00 96.62 164 ASP A N 1
ATOM 1182 C CA . ASP A 1 164 ? -8.174 13.228 -18.059 1.00 96.62 164 ASP A CA 1
ATOM 1183 C C . ASP A 1 164 ? -9.415 13.180 -17.157 1.00 96.62 164 ASP A C 1
ATOM 1185 O O . ASP A 1 164 ? -10.384 12.492 -17.471 1.00 96.62 164 ASP A O 1
ATOM 1189 N N . TYR A 1 165 ? -9.429 13.990 -16.095 1.00 96.88 165 TYR A N 1
ATOM 1190 C CA . TYR A 1 165 ? -10.539 14.039 -15.145 1.00 96.88 165 TYR A CA 1
ATOM 1191 C C . TYR A 1 165 ? -11.872 14.447 -15.785 1.00 96.88 165 TYR A C 1
ATOM 1193 O O . TYR A 1 165 ? -12.895 13.818 -15.518 1.00 96.88 165 TYR A O 1
ATOM 1201 N N . VAL A 1 166 ? -11.896 15.475 -16.645 1.00 97.06 166 VAL A N 1
ATOM 1202 C CA . VAL A 1 166 ? -13.149 15.891 -17.315 1.00 97.06 166 VAL A CA 1
ATOM 1203 C C . VAL A 1 166 ? -13.675 14.840 -18.292 1.00 97.06 166 VAL A C 1
ATOM 1205 O O . VAL A 1 166 ? -14.884 14.757 -18.497 1.00 97.06 166 VAL A O 1
ATOM 1208 N N . VAL A 1 167 ? -12.785 14.034 -18.878 1.00 97.31 167 VAL A N 1
ATOM 1209 C CA . VAL A 1 167 ? -13.155 12.928 -19.772 1.00 97.31 167 VAL A CA 1
ATOM 1210 C C . VAL A 1 167 ? -13.696 11.756 -18.967 1.00 97.31 167 VAL A C 1
ATOM 1212 O O . VAL A 1 167 ? -14.727 11.193 -19.323 1.00 97.31 167 VAL A O 1
ATOM 1215 N N . GLU A 1 168 ? -13.034 11.414 -17.863 1.00 96.12 168 GLU A N 1
ATOM 1216 C CA . GLU A 1 168 ? -13.441 10.328 -16.970 1.00 96.12 168 GLU A CA 1
ATOM 1217 C C . GLU A 1 168 ? -14.787 10.614 -16.291 1.00 96.12 168 GLU A C 1
ATOM 1219 O O . GLU A 1 168 ? -15.639 9.735 -16.198 1.00 96.12 168 GLU A O 1
ATOM 1224 N N . THR A 1 169 ? -15.019 11.865 -15.890 1.00 93.75 169 THR A N 1
ATOM 1225 C CA . THR A 1 169 ? -16.307 12.322 -15.337 1.00 93.75 169 THR A CA 1
ATOM 1226 C C . THR A 1 169 ? -17.395 12.521 -16.395 1.00 93.75 169 THR A C 1
ATOM 1228 O O . THR A 1 169 ? -18.549 12.754 -16.041 1.00 93.75 169 THR A O 1
ATOM 1231 N N . GLY A 1 170 ? -17.056 12.432 -17.686 1.00 95.50 170 GLY A N 1
ATOM 1232 C CA . GLY A 1 170 ? -17.996 12.604 -18.794 1.00 95.50 170 GLY A CA 1
ATOM 1233 C C . GLY A 1 170 ? -18.464 14.046 -19.019 1.00 95.50 170 GLY A C 1
ATOM 1234 O O . GLY A 1 170 ? -19.445 14.256 -19.727 1.00 95.50 170 GLY A O 1
ATOM 1235 N N . VAL A 1 171 ? -17.777 15.036 -18.439 1.00 96.00 171 VAL A N 1
ATOM 1236 C CA . VAL A 1 171 ? -18.111 16.463 -18.584 1.00 96.00 171 VAL A CA 1
ATOM 1237 C C . VAL A 1 171 ? -17.805 16.955 -20.000 1.00 96.00 171 VAL A C 1
ATOM 1239 O O . VAL A 1 171 ? -18.567 17.743 -20.557 1.00 96.00 171 VAL A O 1
ATOM 1242 N N . LEU A 1 172 ? -16.692 16.500 -20.588 1.00 96.38 172 LEU A N 1
ATOM 1243 C CA . LEU A 1 172 ? -16.267 16.862 -21.944 1.00 96.38 172 LEU A CA 1
ATOM 1244 C C . LEU A 1 172 ? -15.616 15.674 -22.666 1.00 96.38 172 LEU A C 1
ATOM 1246 O O . LEU A 1 172 ? -14.936 14.866 -22.029 1.00 96.38 172 LEU A O 1
ATOM 1250 N N . PRO A 1 173 ? -15.748 15.574 -24.001 1.00 97.56 173 PRO A N 1
ATOM 1251 C CA . PRO A 1 173 ? -14.972 14.622 -24.785 1.00 97.56 173 PRO A CA 1
ATOM 1252 C C . PRO A 1 173 ? -13.492 15.027 -24.830 1.00 97.56 173 PRO A C 1
ATOM 1254 O O . PRO A 1 173 ? -13.139 16.202 -24.700 1.00 97.56 173 PRO A O 1
ATOM 1257 N N . ARG A 1 174 ? -12.610 14.046 -25.071 1.00 96.88 174 ARG A N 1
ATOM 1258 C CA . ARG A 1 174 ? -11.152 14.255 -25.024 1.00 96.88 174 ARG A CA 1
ATOM 1259 C C . ARG A 1 174 ? -10.660 15.361 -25.956 1.00 96.88 174 ARG A C 1
ATOM 1261 O O . ARG A 1 174 ? -9.816 16.157 -25.559 1.00 96.88 174 ARG A O 1
ATOM 1268 N N . GLU A 1 175 ? -11.209 15.427 -27.164 1.00 96.69 175 GLU A N 1
ATOM 1269 C CA . GLU A 1 175 ? -10.814 16.416 -28.172 1.00 96.69 175 GLU A CA 1
ATOM 1270 C C . GLU A 1 175 ? -11.090 17.858 -27.712 1.00 96.69 175 GLU A C 1
ATOM 1272 O O . GLU A 1 175 ? -10.262 18.744 -27.917 1.00 96.69 175 GLU A O 1
ATOM 1277 N N . GLU A 1 176 ? -12.217 18.091 -27.032 1.00 96.81 176 GLU A N 1
ATOM 1278 C CA . GLU A 1 176 ? -12.557 19.405 -26.473 1.00 96.81 176 GLU A CA 1
ATOM 1279 C C . GLU A 1 176 ? -11.727 19.718 -25.224 1.00 96.81 176 GLU A C 1
ATOM 1281 O O . GLU A 1 176 ? -11.279 20.852 -25.045 1.00 96.81 176 GLU A O 1
ATOM 1286 N N . ALA A 1 177 ? -11.462 18.711 -24.387 1.00 97.00 177 ALA A N 1
ATOM 1287 C CA . ALA A 1 177 ? -10.642 18.875 -23.191 1.00 97.00 177 ALA A CA 1
ATOM 1288 C C . ALA A 1 177 ? -9.200 19.304 -23.525 1.00 97.00 177 ALA A C 1
ATOM 1290 O O . ALA A 1 177 ? -8.627 20.162 -22.850 1.00 97.00 177 ALA A O 1
ATOM 1291 N N . ASP A 1 178 ? -8.624 18.752 -24.596 1.00 96.62 178 ASP A N 1
ATOM 1292 C CA . ASP A 1 178 ? -7.269 19.089 -25.038 1.00 96.62 178 ASP A CA 1
ATOM 1293 C C . ASP A 1 178 ? -7.186 20.492 -25.674 1.00 96.62 178 ASP A C 1
ATOM 1295 O O . ASP A 1 178 ? -6.136 21.143 -25.589 1.00 96.62 178 ASP A O 1
ATOM 1299 N N . ALA A 1 179 ? -8.286 20.998 -26.242 1.00 97.69 179 ALA A N 1
ATOM 1300 C CA . ALA A 1 179 ? -8.365 22.334 -26.836 1.00 97.69 179 ALA A CA 1
ATOM 1301 C C . ALA A 1 179 ? -8.464 23.466 -25.796 1.00 97.69 179 ALA A C 1
ATOM 1303 O O . ALA A 1 179 ? -8.002 24.577 -26.060 1.00 97.69 179 ALA A O 1
ATOM 1304 N N . LEU A 1 180 ? -9.022 23.193 -24.614 1.00 97.31 180 LEU A N 1
ATOM 1305 C CA . LEU A 1 180 ? -9.231 24.190 -23.561 1.00 97.31 180 LEU A CA 1
ATOM 1306 C C . LEU A 1 180 ? -7.987 24.431 -22.701 1.00 97.31 180 LEU A C 1
ATOM 1308 O O . LEU A 1 180 ? -7.083 23.601 -22.582 1.00 97.31 180 LEU A O 1
ATOM 1312 N N . THR A 1 181 ? -7.923 25.593 -22.067 1.00 97.94 181 THR A N 1
ATOM 1313 C CA . THR A 1 181 ? -6.933 25.902 -21.032 1.00 97.94 181 THR A CA 1
ATOM 1314 C C . THR A 1 181 ? -7.310 25.245 -19.702 1.00 97.94 181 THR A C 1
ATOM 1316 O O . THR A 1 181 ? -8.457 24.873 -19.463 1.00 97.94 181 THR A O 1
ATOM 1319 N N . LYS A 1 182 ? -6.337 25.106 -18.793 1.00 96.38 182 LYS A N 1
ATOM 1320 C CA . LYS A 1 182 ? -6.577 24.543 -17.454 1.00 96.38 182 LYS A CA 1
ATOM 1321 C C . LYS A 1 182 ? -7.674 25.304 -16.700 1.00 96.38 182 LYS A C 1
ATOM 1323 O O . LYS A 1 182 ? -8.517 24.671 -16.073 1.00 96.38 182 LYS A O 1
ATOM 1328 N N . ASP A 1 183 ? -7.675 26.632 -16.772 1.00 96.31 183 ASP A N 1
ATOM 1329 C CA . ASP A 1 183 ? -8.655 27.455 -16.058 1.00 96.31 183 ASP A CA 1
ATOM 1330 C C . ASP A 1 183 ? -10.072 27.256 -16.605 1.00 96.31 183 ASP A C 1
ATOM 1332 O O . ASP A 1 183 ? -11.023 27.154 -15.830 1.00 96.31 183 ASP A O 1
ATOM 1336 N N . GLU A 1 184 ? -10.212 27.097 -17.923 1.00 97.50 184 GLU A N 1
ATOM 1337 C CA . GLU A 1 184 ? -11.490 26.767 -18.561 1.00 97.50 184 GLU A CA 1
ATOM 1338 C C . GLU A 1 184 ? -11.984 25.368 -18.167 1.00 97.50 184 GLU A C 1
ATOM 1340 O O . GLU A 1 184 ? -13.169 25.199 -17.877 1.00 97.50 184 GLU A O 1
ATOM 1345 N N . LEU A 1 185 ? -11.086 24.378 -18.081 1.00 97.00 185 LEU A N 1
ATOM 1346 C CA . LEU A 1 185 ? -11.422 23.033 -17.596 1.00 97.00 185 LEU A CA 1
ATOM 1347 C C . LEU A 1 185 ? -11.923 23.070 -16.146 1.00 97.00 185 LEU A C 1
ATOM 1349 O O . LEU A 1 185 ? -12.964 22.495 -15.829 1.00 97.00 185 LEU A O 1
ATOM 1353 N N . VAL A 1 186 ? -11.223 23.793 -15.266 1.00 96.06 186 VAL A N 1
ATOM 1354 C CA . VAL A 1 186 ? -11.623 23.960 -13.860 1.00 96.06 186 VAL A CA 1
ATOM 1355 C C . VAL A 1 186 ? -12.973 24.675 -13.751 1.00 96.06 186 VAL A C 1
ATOM 1357 O O . VAL A 1 186 ? -13.796 24.297 -12.911 1.00 96.06 186 VAL A O 1
ATOM 1360 N N . ALA A 1 187 ? -13.213 25.693 -14.583 1.00 96.44 187 ALA A N 1
ATOM 1361 C CA . ALA A 1 187 ? -14.482 26.411 -14.629 1.00 96.44 187 ALA A CA 1
ATOM 1362 C C . ALA A 1 187 ? -15.637 25.499 -15.071 1.00 96.44 187 ALA A C 1
ATOM 1364 O O . ALA A 1 187 ? -16.668 25.473 -14.400 1.00 96.44 187 ALA A O 1
ATOM 1365 N N . ARG A 1 188 ? -15.445 24.685 -16.120 1.00 95.81 188 ARG A N 1
ATOM 1366 C CA . ARG A 1 188 ? -16.456 23.726 -16.600 1.00 95.81 188 ARG A CA 1
ATOM 1367 C C . ARG A 1 188 ? -16.795 22.650 -15.574 1.00 95.81 188 ARG A C 1
ATOM 1369 O O . ARG A 1 188 ? -17.968 22.336 -15.404 1.00 95.81 188 ARG A O 1
ATOM 1376 N N . VAL A 1 189 ? -15.801 22.130 -14.849 1.00 95.81 189 VAL A N 1
ATOM 1377 C CA . VAL A 1 189 ? -16.043 21.184 -13.744 1.00 95.81 189 VAL A CA 1
ATOM 1378 C C . VAL A 1 189 ? -16.910 21.824 -12.662 1.00 95.81 189 VAL A C 1
ATOM 1380 O O . VAL A 1 189 ? -17.878 21.213 -12.227 1.00 95.81 189 VAL A O 1
ATOM 1383 N N . ARG A 1 190 ? -16.604 23.063 -12.252 1.00 95.19 190 ARG A N 1
ATOM 1384 C CA . ARG A 1 190 ? -17.398 23.778 -11.236 1.00 95.19 190 ARG A CA 1
ATOM 1385 C C . ARG A 1 190 ? -18.836 24.021 -11.678 1.00 95.19 190 ARG A C 1
ATOM 1387 O O . ARG A 1 190 ? -19.742 23.881 -10.868 1.00 95.19 190 ARG A O 1
ATOM 1394 N N . GLU A 1 191 ? -19.034 24.402 -12.936 1.00 95.50 191 GLU A N 1
ATOM 1395 C CA . GLU A 1 191 ? -20.367 24.620 -13.500 1.00 95.50 191 GLU A CA 1
ATOM 1396 C C . GLU A 1 191 ? -21.185 23.320 -13.516 1.00 95.50 191 GLU A C 1
ATOM 1398 O O . GLU A 1 191 ? -22.344 23.317 -13.110 1.00 95.50 191 GLU A O 1
ATOM 1403 N N . HIS A 1 192 ? -20.571 22.203 -13.912 1.00 94.44 192 HIS A N 1
ATOM 1404 C CA . HIS A 1 192 ? -21.221 20.894 -13.916 1.00 94.44 192 HIS A CA 1
ATOM 1405 C C . HIS A 1 192 ? -21.550 20.393 -12.500 1.00 94.44 192 HIS A C 1
ATOM 1407 O O . HIS A 1 192 ? -22.648 19.894 -12.269 1.00 94.44 192 HIS A O 1
ATOM 1413 N N . GLU A 1 193 ? -20.639 20.565 -11.536 1.00 91.81 193 GLU A N 1
ATOM 1414 C CA . GLU A 1 193 ? -20.891 20.254 -10.120 1.00 91.81 193 GLU A CA 1
ATOM 1415 C C . GLU A 1 193 ? -22.076 21.070 -9.576 1.00 91.81 193 GLU A C 1
ATOM 1417 O O . GLU A 1 193 ? -22.968 20.506 -8.948 1.00 91.81 193 GLU A O 1
ATOM 1422 N N . ALA A 1 194 ? -22.135 22.374 -9.876 1.00 93.06 194 ALA A N 1
ATOM 1423 C CA . ALA A 1 194 ? -23.248 23.231 -9.467 1.00 93.06 194 ALA A CA 1
ATOM 1424 C C . ALA A 1 194 ? -24.592 22.741 -10.037 1.00 93.06 194 ALA A C 1
ATOM 1426 O O . ALA A 1 194 ? -25.565 22.621 -9.292 1.00 93.06 194 ALA A O 1
ATOM 1427 N N . GLN A 1 195 ? -24.629 22.361 -11.320 1.00 92.12 195 GLN A N 1
ATOM 1428 C CA . GLN A 1 195 ? -25.830 21.803 -11.957 1.00 92.12 195 GLN A CA 1
ATOM 1429 C C . GLN A 1 195 ? -26.280 20.474 -11.330 1.00 92.12 195 GLN A C 1
ATOM 1431 O O . GLN A 1 195 ? -27.478 20.215 -11.264 1.00 92.12 195 GLN A O 1
ATOM 1436 N N . GLN A 1 196 ? -25.352 19.638 -10.849 1.00 87.62 196 GLN A N 1
ATOM 1437 C CA . GLN A 1 196 ? -25.702 18.391 -10.158 1.00 87.62 196 GLN A CA 1
ATOM 1438 C C . GLN A 1 196 ? -26.262 18.616 -8.752 1.00 87.62 196 GLN A C 1
ATOM 1440 O O . GLN A 1 196 ? -27.047 17.801 -8.281 1.00 87.62 196 GLN A O 1
ATOM 1445 N N . THR A 1 197 ? -25.877 19.702 -8.077 1.00 84.62 197 THR A N 1
ATOM 1446 C CA . THR A 1 197 ? -26.403 20.025 -6.742 1.00 84.62 197 THR A CA 1
ATOM 1447 C C . THR A 1 197 ? -27.772 20.708 -6.756 1.00 84.62 197 THR A C 1
ATOM 1449 O O . THR A 1 197 ? -28.440 20.736 -5.726 1.00 84.62 197 THR A O 1
ATOM 1452 N N . GLU A 1 198 ? -28.194 21.262 -7.897 1.00 82.75 198 GLU A N 1
ATOM 1453 C CA . GLU A 1 198 ? -29.473 21.976 -8.039 1.00 82.75 198 GLU A CA 1
ATOM 1454 C C . GLU A 1 198 ? -30.648 21.088 -8.506 1.00 82.75 198 GLU A C 1
ATOM 1456 O O . GLU A 1 198 ? -31.779 21.577 -8.577 1.00 82.75 198 GLU A O 1
ATOM 1461 N N . GLY A 1 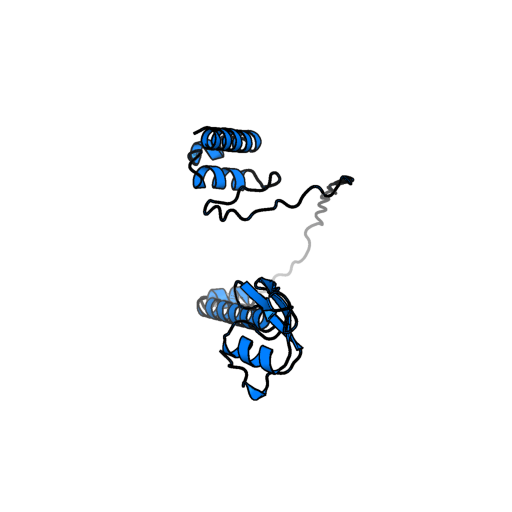199 ? -30.407 19.808 -8.821 1.00 67.12 199 GLY A N 1
ATOM 1462 C CA . GLY A 1 199 ? -31.419 18.841 -9.285 1.00 67.12 199 GLY A CA 1
ATOM 1463 C C . GLY A 1 199 ? -31.890 17.874 -8.208 1.00 67.12 199 GLY A C 1
ATOM 1464 O O . GLY A 1 199 ? -33.119 17.636 -8.146 1.00 67.12 199 GLY A O 1
#

Secondary structure (DSSP, 8-state):
-----TTT--SEEEEE-SSEEEEE-PPTTS---EEEEETT-EEEE-HHHHHHHHHTTSEE-TTHHHHHHHHHHHHHHHHHHHHS-HHHHHHHTT--------------------PPP-------------------------------SPPPPPTTS-HHHHHHHHHHTTSS-HHHHHHS-HHHHHHHHHHHHHHHH--

pLDDT: mean 82.25, std 18.01, range [43.38, 97.94]

Radius of gyration: 30.24 Å; chains: 1; bounding box: 82×53×75 Å